Protein AF-A0A1M2V812-F1 (afdb_monomer_lite)

InterPro domains:
  IPR036457 PPM-type phosphatase-like domain superfamily [G3DSA:3.60.40.10] (8-225)
  IPR036457 PPM-type phosphatase-like domain superfamily [SSF81606] (32-211)

Foldseek 3Di:
DPVPVVVVVVVQQVVQWDWDQDPVPNDTDTDDDRDDPDPDQLKDWDWDWDCQLNFTKTKIKIKRWDQDDPPPPPPVLLVLLCVLPVPPDDDDSLQNVVCNVPLVVQLNVVVSVVCVVVPRDDAPVCCVVCVVVNVVSSVVSVVVSSVVLVVLCCVLPVDSVPDDSVNSVVSCVVVVSSSVNVNIHIKMWMKMARPVRGAIAIDIGDDDDDDDDDDDDPDDDDHDDHDYDD

Secondary structure (DSSP, 8-state):
--HHHHHHHHHHHHHT-EEEEETTTTEEEEE----SS-SS---EEEEEEEEETTEEEEEEEEE-EESS--SS---HHHHHHHHHH-------SHHHHHHHHHHHHHHHHHHHHHHHHTTS---TTTHHHHHHHHHHHHHHHHHHHHHHHHHHHHHH-S-GGG--HHHHHHHHHHTHHHHHHHHSEE-EEEEEEETTTTEEEEEEESS----------SS----PPP----

Sequence (230 aa):
MPRSRYFDARRRISEGYIEGKSAILDVDTVTFQPKGRVDANEDRIVTDIWDLHGQRWLALAVFDGMVFAVVGLRTAAILHMLTVLRLLGHLGTTTADYCSQTLPVAIRARLQGYIQSIGGRLDRSNIATHESHVTVLLKDEIEMLEKRIGTAVREVCPRPERLTEEQARRLIEEHHDILLRAFSGTTLVFALINVDQHFMWAAGVGDSSIGECVWRHLGGGHVAPAKYFA

Radius of gyration: 21.22 Å; chains: 1; bounding box: 58×36×54 Å

pLDDT: mean 79.94, std 18.64, range [36.09, 98.5]

Organism: Trametes pubescens (NCBI:txid154538)

Structure (mmCIF, N/CA/C/O backbone):
data_AF-A0A1M2V812-F1
#
_entry.id   AF-A0A1M2V812-F1
#
loop_
_atom_site.group_PDB
_atom_site.id
_atom_site.type_symbol
_atom_site.label_atom_id
_atom_site.label_alt_id
_atom_site.label_comp_id
_atom_site.label_asym_id
_atom_site.label_entity_id
_atom_site.label_seq_id
_atom_site.pdbx_PDB_ins_code
_atom_site.Cartn_x
_atom_site.Cartn_y
_atom_site.Cartn_z
_atom_site.occupancy
_atom_site.B_iso_or_equiv
_atom_site.auth_seq_id
_atom_site.auth_comp_id
_atom_site.auth_asym_id
_atom_site.auth_atom_id
_atom_site.pdbx_PDB_model_num
ATOM 1 N N . MET A 1 1 ? -38.194 -21.682 -20.432 1.00 52.16 1 MET A N 1
ATOM 2 C CA . MET A 1 1 ? -37.581 -21.906 -19.100 1.00 52.16 1 MET A CA 1
ATOM 3 C C . MET A 1 1 ? -36.125 -21.430 -19.112 1.00 52.16 1 MET A C 1
ATOM 5 O O . MET A 1 1 ? -35.371 -21.940 -19.928 1.00 52.16 1 MET A O 1
ATOM 9 N N . PRO A 1 2 ? -35.711 -20.477 -18.255 1.00 55.16 2 PRO A N 1
ATOM 10 C CA . PRO A 1 2 ? -34.399 -19.817 -18.323 1.00 55.16 2 PRO A CA 1
ATOM 11 C C . PRO A 1 2 ? -33.341 -20.410 -17.363 1.00 55.16 2 PRO A C 1
ATOM 13 O O . PRO A 1 2 ? -32.490 -19.686 -16.857 1.00 55.16 2 PRO A O 1
ATOM 16 N N . ARG A 1 3 ? -33.372 -21.723 -17.085 1.00 56.94 3 ARG A N 1
ATOM 17 C CA . ARG A 1 3 ? -32.435 -22.355 -16.129 1.00 56.94 3 ARG A CA 1
ATOM 18 C C . ARG A 1 3 ? -30.979 -22.388 -16.623 1.00 56.94 3 ARG A C 1
ATOM 20 O O . ARG A 1 3 ? -30.082 -22.339 -15.793 1.00 56.94 3 ARG A O 1
ATOM 27 N N . SER A 1 4 ? -30.723 -22.407 -17.935 1.00 72.81 4 SER A N 1
ATOM 28 C CA . SER A 1 4 ? -29.354 -22.588 -18.459 1.00 72.81 4 SER A CA 1
ATOM 29 C C . SER A 1 4 ? -28.431 -21.390 -18.182 1.00 72.81 4 SER A C 1
ATOM 31 O O . SER A 1 4 ? -27.296 -21.586 -17.762 1.00 72.81 4 SER A O 1
ATOM 33 N N . ARG A 1 5 ? -28.932 -20.150 -18.294 1.00 67.12 5 ARG A N 1
ATOM 34 C CA . ARG A 1 5 ? -28.114 -18.941 -18.067 1.00 67.12 5 ARG A CA 1
ATOM 35 C C . ARG A 1 5 ? -27.617 -18.816 -16.627 1.00 67.12 5 ARG A C 1
ATOM 37 O O . ARG A 1 5 ? -26.521 -18.318 -16.404 1.00 67.12 5 ARG A O 1
ATOM 44 N N . TYR A 1 6 ? -28.413 -19.275 -15.661 1.00 67.94 6 TYR A N 1
ATOM 45 C CA . TYR A 1 6 ? -28.049 -19.233 -14.246 1.00 67.94 6 TYR A CA 1
ATOM 46 C C . TYR A 1 6 ? -26.910 -20.206 -13.917 1.00 67.94 6 TYR A C 1
ATOM 48 O O . TYR A 1 6 ? -25.959 -19.824 -13.241 1.00 67.94 6 TYR A O 1
ATOM 56 N N . PHE A 1 7 ? -26.974 -21.442 -14.425 1.00 69.88 7 PHE A N 1
ATOM 57 C CA . PHE A 1 7 ? -25.913 -22.431 -14.215 1.00 69.88 7 PHE A CA 1
ATOM 58 C C . PHE A 1 7 ? -24.610 -22.037 -14.912 1.00 69.88 7 PHE A C 1
ATOM 60 O O . PHE A 1 7 ? -23.546 -22.174 -14.315 1.00 69.88 7 PHE A O 1
ATOM 67 N N . ASP A 1 8 ? -24.689 -21.472 -16.119 1.00 73.50 8 ASP A N 1
ATOM 68 C CA . ASP A 1 8 ? -23.506 -20.949 -16.805 1.00 73.50 8 ASP A CA 1
ATOM 69 C C . ASP A 1 8 ? -22.894 -19.749 -16.076 1.00 73.50 8 ASP A C 1
ATOM 71 O O . ASP A 1 8 ? -21.675 -19.681 -15.941 1.00 73.50 8 ASP A O 1
ATOM 75 N N . ALA A 1 9 ? -23.711 -18.833 -15.543 1.00 63.06 9 ALA A N 1
ATOM 76 C CA . ALA A 1 9 ? -23.212 -17.725 -14.728 1.00 63.06 9 ALA A CA 1
ATOM 77 C C . ALA A 1 9 ? -22.513 -18.231 -13.458 1.00 63.06 9 ALA A C 1
ATOM 79 O O . ALA A 1 9 ? -21.396 -17.813 -13.165 1.00 63.06 9 ALA A O 1
ATOM 80 N N . ARG A 1 10 ? -23.124 -19.182 -12.740 1.00 63.94 10 ARG A N 1
ATOM 81 C CA . ARG A 1 10 ? -22.541 -19.773 -11.526 1.00 63.94 10 ARG A CA 1
ATOM 82 C C . ARG A 1 10 ? -21.226 -20.496 -11.801 1.00 63.94 10 ARG A C 1
ATOM 84 O O . ARG A 1 10 ? -20.278 -20.311 -11.048 1.00 63.94 10 ARG A O 1
ATOM 91 N N . ARG A 1 11 ? -21.161 -21.264 -12.892 1.00 68.19 11 ARG A N 1
ATOM 92 C CA . ARG A 1 11 ? -19.944 -21.956 -13.325 1.00 68.19 11 ARG A CA 1
ATOM 93 C C . ARG A 1 11 ? -18.825 -20.968 -13.667 1.00 68.19 11 ARG A C 1
ATOM 95 O O . ARG A 1 11 ? -17.707 -21.128 -13.192 1.00 68.19 11 ARG A O 1
ATOM 102 N N . ARG A 1 12 ? -19.134 -19.901 -14.411 1.00 63.28 12 ARG A N 1
ATOM 103 C CA . ARG A 1 12 ? -18.156 -18.852 -14.754 1.00 63.28 12 ARG A CA 1
ATOM 104 C C . ARG A 1 12 ? -17.650 -18.098 -13.524 1.00 63.28 12 ARG A C 1
ATOM 106 O O . ARG A 1 12 ? -16.470 -17.771 -13.472 1.00 63.28 12 ARG A O 1
ATOM 113 N N . ILE A 1 13 ? -18.520 -17.865 -12.538 1.00 57.25 13 ILE A N 1
ATOM 114 C CA . ILE A 1 13 ? -18.141 -17.282 -11.2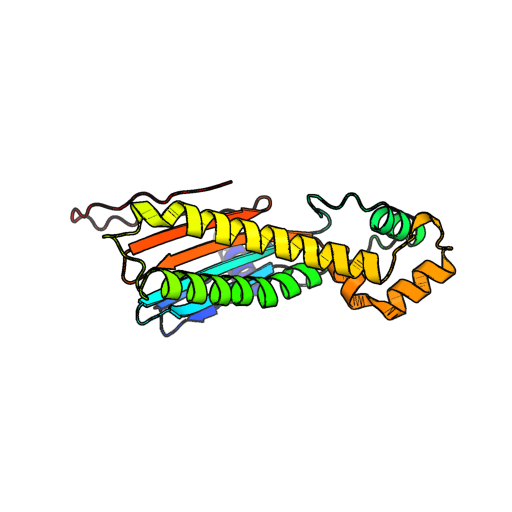45 1.00 57.25 13 ILE A CA 1
ATOM 115 C C . ILE A 1 13 ? -17.216 -18.239 -10.479 1.00 57.25 13 ILE A C 1
ATOM 117 O O . ILE A 1 13 ? -16.167 -17.809 -10.017 1.00 57.25 13 ILE A O 1
ATOM 121 N N . SER A 1 14 ? -17.545 -19.535 -10.401 1.00 57.97 14 SER A N 1
ATOM 122 C CA . SER A 1 14 ? -16.707 -20.523 -9.702 1.00 57.97 14 SER A CA 1
ATOM 123 C C . SER A 1 14 ? -15.356 -20.774 -10.374 1.00 57.97 14 SER A C 1
ATOM 125 O O . SER A 1 14 ? -14.395 -21.125 -9.707 1.00 57.97 14 SER A O 1
ATOM 127 N N . GLU A 1 15 ? -15.255 -20.592 -11.691 1.00 55.25 15 GLU A N 1
ATOM 128 C CA . GLU A 1 15 ? -13.999 -20.772 -12.428 1.00 55.25 15 GLU A CA 1
ATOM 129 C C . GLU A 1 15 ? -13.028 -19.587 -12.263 1.00 55.25 15 GLU A C 1
ATOM 131 O O . GLU A 1 15 ? -11.844 -19.741 -12.555 1.00 55.25 15 GLU A O 1
ATOM 136 N N . GLY A 1 16 ? -13.506 -18.398 -11.871 1.00 50.47 16 GLY A N 1
ATOM 137 C CA . GLY A 1 16 ? -12.690 -17.200 -11.585 1.00 50.47 16 GLY A CA 1
ATOM 138 C C . GLY A 1 16 ? -12.494 -16.930 -10.093 1.00 50.47 16 GLY A C 1
ATOM 139 O O . GLY A 1 16 ? -12.065 -15.849 -9.712 1.00 50.47 16 GLY A O 1
ATOM 140 N N . TYR A 1 17 ? -12.866 -17.900 -9.268 1.00 56.03 17 TYR A N 1
ATOM 141 C CA . TYR A 1 17 ? -12.943 -17.795 -7.826 1.00 56.03 17 TYR A CA 1
ATOM 142 C C . TYR A 1 17 ? -11.578 -18.011 -7.171 1.00 56.03 17 TYR A C 1
ATOM 144 O O . TYR A 1 17 ? -10.940 -19.042 -7.389 1.00 56.03 17 TYR A O 1
ATOM 152 N N . ILE A 1 18 ? -11.159 -17.063 -6.333 1.00 58.28 18 ILE A N 1
ATOM 153 C CA . ILE A 1 18 ? -10.052 -17.239 -5.390 1.00 58.28 18 ILE A CA 1
ATOM 154 C C . ILE A 1 18 ? -10.633 -17.008 -3.992 1.00 58.28 18 ILE A C 1
ATOM 156 O O . ILE A 1 18 ? -10.985 -15.884 -3.643 1.00 58.28 18 ILE A O 1
ATOM 160 N N . GLU A 1 19 ? -10.793 -18.082 -3.216 1.00 54.97 19 GLU A N 1
ATOM 161 C CA . GLU A 1 19 ? -11.270 -18.012 -1.828 1.00 54.97 19 GLU A CA 1
ATOM 162 C C . GLU A 1 19 ? -10.100 -17.780 -0.882 1.00 54.97 19 GLU A C 1
ATOM 164 O O . GLU A 1 19 ? -9.150 -18.567 -0.858 1.00 54.97 19 GLU A O 1
ATOM 169 N N . GLY A 1 20 ? -10.199 -16.737 -0.062 1.00 54.38 20 GLY A N 1
ATOM 170 C CA . GLY A 1 20 ? -9.385 -16.582 1.133 1.00 54.38 20 GLY A CA 1
ATOM 171 C C . GLY A 1 20 ? -10.276 -16.708 2.360 1.00 54.38 20 GLY A C 1
ATOM 172 O O . GLY A 1 20 ? -11.086 -15.821 2.621 1.00 54.38 20 GLY A O 1
ATOM 173 N N . LYS A 1 21 ? -10.125 -17.796 3.121 1.00 49.12 21 LYS A N 1
ATOM 174 C CA . LYS A 1 21 ? -10.801 -17.974 4.412 1.00 49.12 21 LYS A CA 1
ATOM 175 C C . LYS A 1 21 ? -9.831 -17.751 5.558 1.00 49.12 21 LYS A C 1
ATOM 177 O O . LYS A 1 21 ? -8.896 -18.531 5.740 1.00 49.12 21 LYS A O 1
ATOM 182 N N . SER A 1 22 ? -10.079 -16.720 6.362 1.00 51.31 22 SER A N 1
ATOM 183 C CA . SER A 1 22 ? -9.382 -16.552 7.636 1.00 51.31 22 SER A CA 1
ATOM 184 C C . SER A 1 22 ? -10.148 -17.281 8.736 1.00 51.31 22 SER A C 1
ATOM 186 O O . SER A 1 22 ? -11.115 -16.760 9.288 1.00 51.31 22 SER A O 1
ATOM 188 N N . ALA A 1 23 ? -9.685 -18.483 9.095 1.00 55.03 23 ALA A N 1
ATOM 189 C CA . ALA A 1 23 ? -10.285 -19.292 10.163 1.00 55.03 23 ALA A CA 1
ATOM 190 C C . ALA A 1 23 ? -10.292 -18.593 11.539 1.00 55.03 23 ALA A C 1
ATOM 192 O O . ALA A 1 23 ? -11.026 -18.996 12.434 1.00 55.03 23 ALA A O 1
ATOM 193 N N . ILE A 1 24 ? -9.464 -17.559 11.718 1.00 54.25 24 ILE A N 1
ATOM 194 C CA . ILE A 1 24 ? -9.315 -16.832 12.984 1.00 54.25 24 ILE A CA 1
ATOM 195 C C . ILE A 1 24 ? -10.352 -15.706 13.113 1.00 54.25 24 ILE A C 1
ATOM 197 O O . ILE A 1 24 ? -10.746 -15.367 14.227 1.00 54.25 24 ILE A O 1
ATOM 201 N N . LEU A 1 25 ? -10.782 -15.116 11.996 1.00 54.59 25 LEU A N 1
ATOM 202 C CA . LEU A 1 25 ? -11.651 -13.934 11.997 1.00 54.59 25 LEU A CA 1
ATOM 203 C C . LEU A 1 25 ? -13.104 -14.231 11.646 1.00 54.59 25 LEU A C 1
ATOM 205 O O . LEU A 1 25 ? -13.930 -13.338 11.805 1.00 54.59 25 LEU A O 1
ATOM 209 N N . ASP A 1 26 ? -13.389 -15.428 11.125 1.00 64.81 26 ASP A N 1
ATOM 210 C CA . ASP A 1 26 ? -14.663 -15.723 10.454 1.00 64.81 26 ASP A CA 1
ATOM 211 C C . ASP A 1 26 ? -14.974 -14.688 9.349 1.00 64.81 26 ASP A C 1
ATOM 213 O O . ASP A 1 26 ? -16.116 -14.320 9.093 1.00 64.81 26 ASP A O 1
ATOM 217 N N . VAL A 1 27 ? -13.913 -14.158 8.723 1.00 62.47 27 VAL A N 1
ATOM 218 C CA . VAL A 1 27 ? -13.996 -13.230 7.592 1.00 62.47 27 VAL A CA 1
ATOM 219 C C . VAL A 1 27 ? -13.735 -14.027 6.325 1.00 62.47 27 VAL A C 1
ATOM 221 O O . VAL A 1 27 ? -12.627 -14.530 6.105 1.00 62.47 27 VAL A O 1
ATOM 224 N N . ASP A 1 28 ? -14.775 -14.121 5.506 1.00 62.62 28 ASP A N 1
ATOM 225 C CA . ASP A 1 28 ? -14.707 -14.626 4.144 1.00 62.62 28 ASP A CA 1
ATOM 226 C C . ASP A 1 28 ? -14.338 -13.473 3.209 1.00 62.62 28 ASP A C 1
ATOM 228 O O . ASP A 1 28 ? -15.102 -12.514 3.058 1.00 62.62 28 ASP A O 1
ATOM 232 N N . THR A 1 29 ? -13.181 -13.567 2.556 1.00 64.31 29 THR A N 1
ATOM 233 C CA . THR A 1 29 ? -12.805 -12.615 1.511 1.00 64.31 29 THR A CA 1
ATOM 234 C C . THR A 1 29 ? -13.011 -13.258 0.149 1.00 64.31 29 THR A C 1
ATOM 236 O O . THR A 1 29 ? -12.502 -14.347 -0.129 1.00 64.31 29 THR A O 1
ATOM 239 N N . VAL A 1 30 ? -13.758 -12.571 -0.715 1.00 61.75 30 VAL A N 1
ATOM 240 C CA . VAL A 1 30 ? -14.036 -13.017 -2.083 1.00 61.75 30 VAL A CA 1
ATOM 241 C C . VAL A 1 30 ? -13.732 -11.877 -3.043 1.00 61.75 30 VAL A C 1
ATOM 243 O O . VAL A 1 30 ? -14.213 -10.762 -2.845 1.00 61.75 30 VAL A O 1
ATOM 246 N N . THR A 1 31 ? -12.983 -12.161 -4.106 1.00 65.75 31 THR A N 1
ATOM 247 C CA . THR A 1 31 ? -12.865 -11.259 -5.256 1.00 65.75 31 THR A CA 1
ATOM 248 C C . THR A 1 31 ? -13.433 -11.882 -6.510 1.00 65.75 31 THR A C 1
ATOM 250 O O . THR A 1 31 ? -13.443 -13.100 -6.699 1.00 65.75 31 THR A O 1
ATOM 253 N N . PHE A 1 32 ? -13.932 -11.006 -7.375 1.00 63.53 32 PHE A N 1
ATOM 254 C CA . PHE A 1 32 ? -14.462 -11.368 -8.674 1.00 63.53 32 PHE A CA 1
ATOM 255 C C . PHE A 1 32 ? -13.785 -10.488 -9.711 1.00 63.53 32 PHE A C 1
ATOM 257 O O . PHE A 1 32 ? -14.155 -9.326 -9.858 1.00 63.53 32 PHE A O 1
ATOM 264 N N . GLN A 1 33 ? -12.847 -11.047 -10.468 1.00 64.38 33 GLN A N 1
ATOM 265 C CA . GLN A 1 33 ? -12.377 -10.388 -11.677 1.00 64.38 33 GLN A CA 1
ATOM 266 C C . GLN A 1 33 ? -13.189 -10.937 -12.857 1.00 64.38 33 GLN A C 1
ATOM 268 O O . GLN A 1 33 ? -13.209 -12.156 -13.080 1.00 64.38 33 GLN A O 1
ATOM 273 N N . PRO A 1 34 ? -13.919 -10.097 -13.612 1.00 58.06 34 PRO A N 1
ATOM 274 C CA . PRO A 1 34 ? -14.630 -10.564 -14.790 1.00 58.06 34 PRO A CA 1
ATOM 275 C C . PRO A 1 34 ? -13.622 -11.189 -15.760 1.00 58.06 34 PRO A C 1
ATOM 277 O O . PRO A 1 34 ? -12.734 -10.500 -16.255 1.00 58.06 34 PRO A O 1
ATOM 280 N N . LYS A 1 35 ? -13.752 -12.490 -16.057 1.00 53.28 35 LYS A N 1
ATOM 281 C CA . LYS A 1 35 ? -12.903 -13.143 -17.066 1.00 53.28 35 LYS A CA 1
ATOM 282 C C . LYS A 1 35 ? -13.145 -12.507 -18.441 1.00 53.28 35 LYS A C 1
ATOM 284 O O . LYS A 1 35 ? -14.145 -12.808 -19.102 1.00 53.28 35 LYS A O 1
ATOM 289 N N . GLY A 1 36 ? -12.249 -11.600 -18.826 1.00 61.22 36 GLY A N 1
ATOM 290 C CA . GLY A 1 36 ? -12.126 -10.986 -20.149 1.00 61.22 36 GLY A CA 1
ATOM 291 C C . GLY A 1 36 ? -10.962 -11.585 -20.947 1.00 61.22 36 GLY A C 1
ATOM 292 O O . GLY A 1 36 ? -10.642 -12.755 -20.790 1.00 61.22 36 GLY A O 1
ATOM 293 N N . ARG A 1 37 ? -10.321 -10.774 -21.801 1.00 56.94 37 ARG A N 1
ATOM 294 C CA . ARG A 1 37 ? -9.118 -11.129 -22.592 1.00 56.94 37 ARG A CA 1
ATOM 295 C C . ARG A 1 37 ? -7.821 -11.246 -21.765 1.00 56.94 37 ARG A C 1
ATOM 297 O O . ARG A 1 37 ? -6.752 -11.314 -22.357 1.00 56.94 37 ARG A O 1
ATOM 304 N N . VAL A 1 38 ? -7.900 -11.175 -20.440 1.00 61.25 38 VAL A N 1
ATOM 305 C CA . VAL A 1 38 ? -6.721 -11.173 -19.568 1.00 61.25 38 VAL A CA 1
ATOM 306 C C . VAL A 1 38 ? -6.509 -12.593 -19.057 1.00 61.25 38 VAL A C 1
ATOM 308 O O . VAL A 1 38 ? -7.420 -13.183 -18.474 1.00 61.25 38 VAL A O 1
ATOM 311 N N . ASP A 1 39 ? -5.324 -13.141 -19.317 1.00 66.88 39 ASP A N 1
ATOM 312 C CA . ASP A 1 39 ? -4.993 -14.541 -19.032 1.00 66.88 39 ASP A CA 1
ATOM 313 C C . ASP A 1 39 ? -4.639 -14.793 -17.548 1.00 66.88 39 ASP A C 1
ATOM 315 O O . ASP A 1 39 ? -4.562 -15.947 -17.124 1.00 66.88 39 ASP A O 1
ATOM 319 N N . ALA A 1 40 ? -4.466 -13.740 -16.737 1.00 77.81 40 ALA A N 1
ATOM 320 C CA . ALA A 1 40 ? -4.104 -13.821 -15.319 1.00 77.81 40 ALA A CA 1
ATOM 321 C C . ALA A 1 40 ? -4.829 -12.771 -14.456 1.00 77.81 40 ALA A C 1
ATOM 323 O O . ALA A 1 40 ? -5.262 -11.737 -14.959 1.00 77.81 40 ALA A O 1
ATOM 324 N N . ASN A 1 41 ? -4.950 -13.046 -13.151 1.00 81.62 41 ASN A N 1
ATOM 325 C CA . ASN A 1 41 ? -5.526 -12.106 -12.192 1.00 81.62 41 ASN A CA 1
ATOM 326 C C . ASN A 1 41 ? -4.497 -11.036 -11.787 1.00 81.62 41 ASN A C 1
ATOM 328 O O . ASN A 1 41 ? -3.410 -11.370 -11.300 1.00 81.62 41 ASN A O 1
ATOM 332 N N . GLU A 1 42 ? -4.844 -9.765 -11.990 1.00 87.25 42 GLU A N 1
ATOM 333 C CA . GLU A 1 42 ?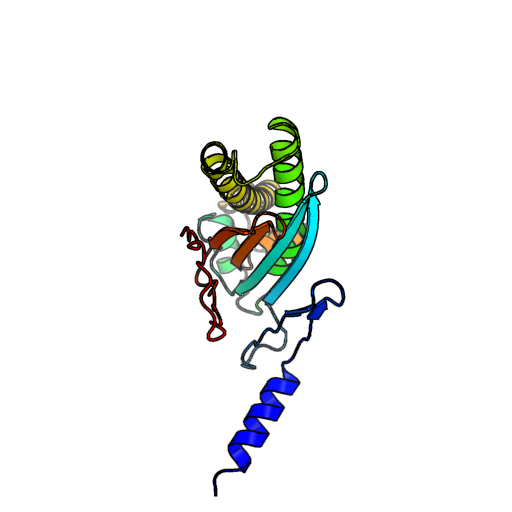 -3.966 -8.619 -11.715 1.00 87.25 42 GLU A CA 1
ATOM 334 C C . GLU A 1 42 ? -4.192 -7.995 -10.335 1.00 87.25 42 GLU A C 1
ATOM 336 O O . GLU A 1 42 ? -3.329 -7.270 -9.837 1.00 87.25 42 GLU A O 1
ATOM 341 N N . ASP A 1 43 ? -5.283 -8.367 -9.673 1.00 88.38 43 ASP A N 1
ATOM 342 C CA . ASP A 1 43 ? -5.657 -7.864 -8.364 1.00 88.38 43 ASP A CA 1
ATOM 343 C C . ASP A 1 43 ? -4.814 -8.524 -7.275 1.00 88.38 43 ASP A C 1
ATOM 345 O O . ASP A 1 43 ? -4.454 -9.708 -7.341 1.00 88.38 43 ASP A O 1
ATOM 349 N N . ARG A 1 44 ? -4.540 -7.775 -6.210 1.00 91.44 44 ARG A N 1
ATOM 350 C CA . ARG A 1 44 ? -3.985 -8.289 -4.958 1.00 91.44 44 ARG A CA 1
ATOM 351 C C . ARG A 1 44 ? -4.872 -7.909 -3.800 1.00 91.44 44 ARG A C 1
ATOM 353 O O . ARG A 1 44 ? -5.367 -6.792 -3.717 1.00 91.44 44 ARG A O 1
ATOM 360 N N . ILE A 1 45 ? -5.033 -8.846 -2.880 1.00 91.06 45 ILE A N 1
ATOM 361 C CA . ILE A 1 45 ? -5.800 -8.652 -1.658 1.00 91.06 45 ILE A CA 1
ATOM 362 C C . ILE A 1 45 ? -4.860 -8.873 -0.491 1.00 91.06 45 ILE A C 1
ATOM 364 O O . ILE A 1 45 ? -4.113 -9.851 -0.470 1.00 91.06 45 ILE A O 1
ATOM 368 N N . VAL A 1 46 ? -4.936 -7.994 0.497 1.00 93.31 46 VAL A N 1
ATOM 369 C CA . VAL A 1 46 ? -4.291 -8.188 1.792 1.00 93.31 46 VAL A CA 1
ATOM 370 C C . VAL A 1 46 ? -5.375 -8.281 2.851 1.00 93.31 46 VAL A C 1
ATOM 372 O O . VAL A 1 46 ? -6.324 -7.498 2.866 1.00 93.31 46 VAL A O 1
ATOM 375 N N . THR A 1 47 ? -5.253 -9.271 3.726 1.00 93.31 47 THR A N 1
ATOM 376 C CA . THR A 1 47 ? -6.110 -9.448 4.898 1.00 93.31 47 THR A CA 1
ATOM 377 C C . THR A 1 47 ? -5.222 -9.896 6.044 1.00 93.31 47 THR A C 1
ATOM 379 O O . THR A 1 47 ? -4.856 -11.064 6.120 1.00 93.31 47 THR A O 1
ATOM 382 N N . ASP A 1 48 ? -4.880 -8.957 6.921 1.00 94.44 48 ASP A N 1
ATOM 383 C CA . ASP A 1 48 ? -3.955 -9.188 8.025 1.00 94.44 48 ASP A CA 1
ATOM 384 C C . ASP A 1 48 ? -4.569 -8.808 9.369 1.00 94.44 48 ASP A C 1
ATOM 386 O O . ASP A 1 48 ? -5.310 -7.832 9.495 1.00 94.44 48 ASP A O 1
ATOM 390 N N . ILE A 1 49 ? -4.178 -9.554 10.402 1.00 94.69 49 ILE A N 1
ATOM 391 C CA . ILE A 1 49 ? -4.458 -9.223 11.798 1.00 94.69 49 ILE A CA 1
ATOM 392 C C . ILE A 1 49 ? -3.189 -8.669 12.415 1.00 94.69 49 ILE A C 1
ATOM 394 O O . ILE A 1 49 ? -2.137 -9.314 12.384 1.00 94.69 49 ILE A O 1
ATOM 398 N N . TRP A 1 50 ? -3.291 -7.497 13.025 1.00 97.06 50 TRP A N 1
ATOM 399 C CA . TRP A 1 50 ? -2.198 -6.912 13.782 1.00 97.06 50 TRP A CA 1
ATOM 400 C C . TRP A 1 50 ? -2.569 -6.864 15.259 1.00 97.06 50 TRP A C 1
ATOM 402 O O . TRP A 1 50 ? -3.625 -6.361 15.632 1.00 97.06 50 TRP A O 1
ATOM 412 N N . ASP A 1 51 ? -1.675 -7.370 16.102 1.00 97.19 51 ASP A N 1
ATOM 413 C CA . ASP A 1 51 ? -1.678 -7.059 17.527 1.00 97.19 51 ASP A CA 1
ATOM 414 C C . ASP A 1 51 ? -0.785 -5.834 17.732 1.00 97.19 51 ASP A C 1
ATOM 416 O O . ASP A 1 51 ? 0.436 -5.900 17.542 1.00 97.19 51 ASP A O 1
ATOM 420 N N . LEU A 1 52 ? -1.410 -4.697 18.036 1.00 97.25 52 LEU A N 1
ATOM 421 C CA . LEU A 1 52 ? -0.726 -3.438 18.299 1.00 97.25 52 LEU A CA 1
ATOM 422 C C . LEU A 1 52 ? -0.969 -3.050 19.753 1.00 97.25 52 LEU A C 1
ATOM 424 O O . LEU A 1 52 ? -2.010 -2.486 20.090 1.00 97.25 52 LEU A O 1
ATOM 428 N N . HIS A 1 53 ? 0.018 -3.346 20.602 1.00 96.38 53 HIS A N 1
ATOM 429 C CA . HIS A 1 53 ? -0.016 -3.067 22.044 1.00 96.38 53 HIS A CA 1
ATOM 430 C C . HIS A 1 53 ? -1.234 -3.688 22.752 1.00 96.38 53 HIS A C 1
ATOM 432 O O . HIS A 1 53 ? -1.887 -3.046 23.574 1.00 96.38 53 HIS A O 1
ATOM 438 N N . GLY A 1 54 ? -1.553 -4.945 22.428 1.00 96.38 54 GLY A N 1
ATOM 439 C CA . GLY A 1 54 ? -2.651 -5.692 23.043 1.00 96.38 54 GLY A CA 1
ATOM 440 C C . GLY A 1 54 ? -4.031 -5.340 22.492 1.00 96.38 54 GLY A C 1
ATOM 441 O O . GLY A 1 54 ? -5.036 -5.774 23.052 1.00 96.38 54 GLY A O 1
ATOM 442 N N . GLN A 1 55 ? -4.093 -4.547 21.421 1.00 96.69 55 GLN A N 1
ATOM 443 C CA . GLN A 1 55 ? -5.318 -4.290 20.675 1.00 96.69 55 GLN A CA 1
ATOM 444 C C . GLN A 1 55 ? -5.284 -5.035 19.351 1.00 96.69 55 GLN A C 1
ATOM 446 O O . GLN A 1 55 ? -4.265 -5.029 18.656 1.00 96.69 55 GLN A O 1
ATOM 451 N N . ARG A 1 56 ? -6.415 -5.624 18.976 1.00 96.56 56 ARG A N 1
ATOM 452 C CA . ARG A 1 56 ? -6.584 -6.320 17.703 1.00 96.56 56 ARG A CA 1
ATOM 453 C C . ARG A 1 56 ? -7.034 -5.356 16.618 1.00 96.56 56 ARG A C 1
ATOM 455 O O . ARG A 1 56 ? -8.079 -4.707 16.712 1.00 96.56 56 ARG A O 1
ATOM 462 N N . TRP A 1 57 ? -6.257 -5.338 15.551 1.00 97.00 57 TRP A N 1
ATOM 463 C CA . TRP A 1 57 ? -6.508 -4.566 14.350 1.00 97.00 57 TRP A CA 1
ATOM 464 C C . TRP A 1 57 ? -6.655 -5.498 13.158 1.00 97.00 57 TRP A C 1
ATOM 466 O O . TRP A 1 57 ? -5.949 -6.498 13.052 1.00 97.00 57 TRP A O 1
ATOM 476 N N . LEU A 1 58 ? -7.560 -5.147 12.257 1.00 95.69 58 LEU A N 1
ATOM 477 C CA . LEU A 1 58 ? -7.750 -5.796 10.974 1.00 95.69 58 LEU A CA 1
ATOM 478 C C . LEU A 1 58 ? -7.350 -4.809 9.878 1.00 95.69 58 LEU A C 1
ATOM 480 O O . LEU A 1 58 ? -7.888 -3.702 9.807 1.00 95.69 58 LEU A O 1
ATOM 484 N N . ALA A 1 59 ? -6.401 -5.215 9.043 1.00 96.06 59 ALA A N 1
ATOM 485 C CA . ALA A 1 59 ? -5.983 -4.481 7.862 1.00 96.06 59 ALA A CA 1
ATOM 486 C C . ALA A 1 59 ? -6.475 -5.216 6.617 1.00 96.06 59 ALA A C 1
ATOM 488 O O . ALA A 1 59 ? -6.121 -6.374 6.387 1.00 96.06 59 ALA A O 1
ATOM 489 N N . LEU A 1 60 ? -7.293 -4.533 5.824 1.00 94.94 60 LEU A N 1
ATOM 490 C CA . LEU A 1 60 ? -7.818 -5.025 4.559 1.00 94.94 60 LEU A CA 1
ATOM 491 C C . LEU A 1 60 ? -7.319 -4.113 3.451 1.00 94.94 60 LEU A C 1
ATOM 493 O O . LEU A 1 60 ? -7.395 -2.893 3.577 1.00 94.94 60 LEU A O 1
ATOM 497 N N . ALA A 1 61 ? -6.835 -4.684 2.361 1.00 94.38 61 ALA A N 1
ATOM 498 C CA . ALA A 1 61 ? -6.445 -3.911 1.197 1.00 94.38 61 ALA A CA 1
ATOM 499 C C . ALA A 1 61 ? -6.839 -4.640 -0.077 1.00 94.38 61 ALA A C 1
ATOM 501 O O . ALA A 1 61 ? -6.716 -5.863 -0.145 1.00 94.38 61 ALA A O 1
ATOM 502 N N . VAL A 1 62 ? -7.247 -3.885 -1.088 1.00 92.38 62 VAL A N 1
ATOM 503 C CA . VAL A 1 62 ? -7.344 -4.363 -2.464 1.00 92.38 62 VAL A CA 1
ATOM 504 C C . VAL A 1 62 ? -6.501 -3.444 -3.334 1.00 92.38 62 VAL A C 1
ATOM 506 O O . VAL A 1 62 ? -6.582 -2.219 -3.231 1.00 92.38 62 VAL A O 1
ATOM 509 N N . PHE A 1 63 ? -5.676 -4.059 -4.164 1.00 92.56 63 PHE A N 1
ATOM 510 C CA . PHE A 1 63 ? -4.851 -3.418 -5.168 1.00 92.56 63 PHE A CA 1
ATOM 511 C C . PHE A 1 63 ? -5.318 -3.960 -6.511 1.00 92.56 63 PHE A C 1
ATOM 513 O O . PHE A 1 63 ? -5.017 -5.107 -6.823 1.00 92.56 63 PHE A O 1
ATOM 520 N N . ASP A 1 64 ? -6.095 -3.191 -7.264 1.00 88.94 64 ASP A N 1
ATOM 521 C CA . ASP A 1 64 ? -6.508 -3.593 -8.612 1.00 88.94 64 ASP A CA 1
ATOM 522 C C . ASP A 1 64 ? -5.426 -3.128 -9.590 1.00 88.94 64 ASP A C 1
ATOM 524 O O . ASP A 1 64 ? -5.173 -1.926 -9.757 1.00 88.94 64 ASP A O 1
ATOM 528 N N . GLY A 1 65 ? -4.699 -4.113 -10.121 1.00 83.38 65 GLY A N 1
ATOM 529 C CA . GLY A 1 65 ? -3.626 -3.901 -11.075 1.00 83.38 65 GLY A CA 1
ATOM 530 C C . GLY A 1 65 ? -4.204 -3.330 -12.360 1.00 83.38 65 GLY A C 1
ATOM 531 O O . GLY A 1 65 ? -5.068 -3.931 -12.985 1.00 83.38 65 GLY A O 1
ATOM 532 N N . MET A 1 66 ? -3.715 -2.158 -12.768 1.00 75.81 66 MET A N 1
ATOM 533 C CA . MET A 1 66 ? -4.223 -1.479 -13.952 1.00 75.81 66 MET A CA 1
ATOM 534 C C . MET A 1 66 ? -3.141 -1.195 -14.976 1.00 75.81 66 MET A C 1
ATOM 536 O O . MET A 1 66 ? -1.986 -0.854 -14.691 1.00 75.81 66 MET A O 1
ATOM 540 N N . VAL A 1 67 ? -3.600 -1.204 -16.219 1.00 62.44 67 VAL A N 1
ATOM 541 C CA . VAL A 1 67 ? -2.876 -0.689 -17.367 1.00 62.44 67 VAL A CA 1
ATOM 542 C C . VAL A 1 67 ? -2.917 0.834 -17.319 1.00 62.44 67 VAL A C 1
ATOM 544 O O . VAL A 1 67 ? -3.925 1.447 -17.648 1.00 62.44 67 VAL A O 1
ATOM 547 N N . PHE A 1 68 ? -1.796 1.443 -16.944 1.00 55.50 68 PHE A N 1
ATOM 548 C CA . PHE A 1 68 ? -1.569 2.886 -17.019 1.00 55.50 68 PHE A CA 1
ATOM 549 C C . PHE A 1 68 ? -2.537 3.778 -16.224 1.00 55.50 68 PHE A C 1
ATOM 551 O O . PHE A 1 68 ? -3.457 4.386 -16.762 1.00 55.50 68 PHE A O 1
ATOM 558 N N . ALA A 1 69 ? -2.165 4.028 -14.970 1.00 41.84 69 ALA A N 1
ATOM 559 C CA . ALA A 1 69 ? -2.246 5.366 -14.394 1.00 41.84 69 ALA A CA 1
ATOM 560 C C . ALA A 1 69 ? -1.185 5.494 -13.297 1.00 41.84 69 ALA A C 1
ATOM 562 O O . ALA A 1 69 ? -1.458 5.244 -12.126 1.00 41.84 69 ALA A O 1
ATOM 563 N N . VAL A 1 70 ? 0.039 5.908 -13.647 1.00 46.25 70 VAL A N 1
ATOM 564 C CA . VAL A 1 70 ? 0.856 6.576 -12.629 1.00 46.25 70 VAL A CA 1
ATOM 565 C C . VAL A 1 70 ? 0.241 7.957 -12.446 1.00 46.25 70 VAL A C 1
ATOM 567 O O . VAL A 1 70 ? 0.525 8.898 -13.193 1.00 46.25 70 VAL A O 1
ATOM 570 N N . VAL A 1 71 ? -0.696 8.043 -11.505 1.00 44.25 71 VAL A N 1
ATOM 571 C CA . VAL A 1 71 ? -1.320 9.291 -11.074 1.00 44.25 71 VAL A CA 1
ATOM 572 C C . VAL A 1 71 ? -0.245 10.107 -10.358 1.00 44.25 71 VAL A C 1
ATOM 574 O O . VAL A 1 71 ? -0.098 9.999 -9.157 1.00 44.25 71 VAL A O 1
ATOM 577 N N . GLY A 1 72 ? 0.542 10.893 -11.098 1.00 47.47 72 GLY A N 1
ATOM 578 C CA . GLY A 1 72 ? 1.437 11.895 -10.500 1.00 47.47 72 GLY A CA 1
ATOM 579 C C . GLY A 1 72 ? 2.825 12.003 -11.127 1.00 47.47 72 GLY A C 1
ATOM 580 O O . GLY A 1 72 ? 3.292 13.115 -11.391 1.00 47.47 72 GLY A O 1
ATOM 581 N N . LEU A 1 73 ? 3.483 10.888 -11.460 1.00 48.25 73 LEU A N 1
ATOM 582 C CA . LEU A 1 73 ? 4.789 10.928 -12.129 1.00 48.25 73 LEU A CA 1
ATOM 583 C C . LEU A 1 73 ? 4.642 11.143 -13.638 1.00 48.25 73 LEU A C 1
ATOM 585 O O . LEU A 1 73 ? 4.722 10.228 -14.453 1.00 48.25 73 LEU A O 1
ATOM 589 N N . ARG A 1 74 ? 4.557 12.417 -14.026 1.00 49.00 74 ARG A N 1
ATOM 590 C CA . ARG A 1 74 ? 4.921 12.897 -15.370 1.00 49.00 74 ARG A CA 1
ATOM 591 C C . ARG A 1 74 ? 6.436 12.805 -15.601 1.00 49.00 74 ARG A C 1
ATOM 593 O O . ARG A 1 74 ? 7.064 13.781 -16.012 1.00 49.00 74 ARG A O 1
ATOM 600 N N . THR A 1 75 ? 7.079 11.684 -15.296 1.00 55.84 75 THR A N 1
ATOM 601 C CA . THR A 1 75 ? 8.483 11.520 -15.669 1.00 55.84 75 THR A CA 1
ATOM 602 C C . THR A 1 75 ? 8.529 11.273 -17.168 1.00 55.84 75 THR A C 1
ATOM 604 O O . THR A 1 75 ? 8.191 10.196 -17.652 1.00 55.84 75 THR A O 1
ATOM 607 N N . ALA A 1 76 ? 8.986 12.285 -17.913 1.00 62.06 76 ALA A N 1
ATOM 608 C CA . ALA A 1 76 ? 9.286 12.193 -19.343 1.00 62.06 76 ALA A CA 1
ATOM 609 C C . ALA A 1 76 ? 10.120 10.940 -19.688 1.00 62.06 76 ALA A C 1
ATOM 611 O O . ALA A 1 76 ? 10.022 10.435 -20.798 1.00 62.06 76 ALA A O 1
ATOM 612 N N . ALA A 1 77 ? 10.854 10.393 -18.707 1.00 62.75 77 ALA A N 1
ATOM 613 C CA . ALA A 1 77 ? 11.507 9.090 -18.755 1.00 62.75 77 ALA A CA 1
ATOM 614 C C . ALA A 1 77 ? 10.627 7.939 -19.220 1.00 62.75 77 ALA A C 1
ATOM 616 O O . ALA A 1 77 ? 10.961 7.258 -20.188 1.00 62.75 77 ALA A O 1
ATOM 617 N N . ILE A 1 78 ? 9.516 7.725 -18.522 1.00 65.31 78 ILE A N 1
ATOM 618 C CA . ILE A 1 78 ? 8.652 6.570 -18.743 1.00 65.31 78 ILE A CA 1
ATOM 619 C C . ILE A 1 78 ? 7.948 6.740 -20.089 1.00 65.31 78 ILE A C 1
ATOM 621 O O . ILE A 1 78 ? 7.895 5.803 -20.878 1.00 65.31 78 ILE A O 1
ATOM 625 N N . LEU A 1 79 ? 7.522 7.968 -20.410 1.00 67.06 79 LEU A N 1
ATOM 626 C CA . LEU A 1 79 ? 6.894 8.288 -21.692 1.00 67.06 79 LEU A CA 1
ATOM 627 C C . LEU A 1 79 ? 7.858 8.133 -22.883 1.00 67.06 79 LEU A C 1
ATOM 629 O O . LEU A 1 79 ? 7.464 7.634 -23.937 1.00 67.06 79 LEU A O 1
ATOM 633 N N . HIS A 1 80 ? 9.127 8.520 -22.725 1.00 67.62 80 HIS A N 1
ATOM 634 C CA . HIS A 1 80 ? 10.142 8.354 -23.764 1.00 67.62 80 HIS A CA 1
ATOM 635 C C . HIS A 1 80 ? 10.493 6.872 -23.964 1.00 67.62 80 HIS A C 1
ATOM 637 O O . HIS A 1 80 ? 10.487 6.401 -25.098 1.00 67.62 80 HIS A O 1
ATOM 643 N N . MET A 1 81 ? 10.691 6.102 -22.885 1.00 67.25 81 MET A N 1
ATOM 644 C CA . MET A 1 81 ? 10.939 4.652 -22.970 1.00 67.25 81 MET A CA 1
ATOM 645 C C . MET A 1 81 ? 9.758 3.888 -23.593 1.00 67.25 81 MET A C 1
ATOM 647 O O . MET A 1 81 ? 9.964 3.048 -24.467 1.00 67.25 81 MET A O 1
ATOM 651 N N . LEU A 1 82 ? 8.523 4.240 -23.222 1.00 66.25 82 LEU A N 1
ATOM 652 C CA . LEU A 1 82 ? 7.286 3.743 -23.841 1.00 66.25 82 LEU A CA 1
ATOM 653 C C . LEU A 1 82 ? 7.248 3.970 -25.354 1.00 66.25 82 LEU A C 1
ATOM 655 O O . LEU A 1 82 ? 6.944 3.058 -26.124 1.00 66.25 82 LEU A O 1
ATOM 659 N N . THR A 1 83 ? 7.541 5.205 -25.766 1.00 65.19 83 THR A N 1
ATOM 660 C CA . THR A 1 83 ? 7.476 5.626 -27.170 1.00 65.19 83 THR A CA 1
ATOM 661 C C . THR A 1 83 ? 8.528 4.901 -28.001 1.00 65.19 83 THR A C 1
ATOM 663 O O . THR A 1 83 ? 8.239 4.446 -29.107 1.00 65.19 83 THR A O 1
ATOM 666 N N . VAL A 1 84 ? 9.735 4.764 -27.451 1.00 63.88 84 VAL A N 1
ATOM 667 C CA . VAL A 1 84 ? 10.877 4.131 -28.113 1.00 63.88 84 VAL A CA 1
ATOM 668 C C . VAL A 1 84 ? 10.655 2.631 -28.309 1.00 63.88 84 VAL A C 1
ATOM 670 O O . VAL A 1 84 ? 11.004 2.097 -29.358 1.00 63.88 84 VAL A O 1
ATOM 673 N N . LEU A 1 85 ? 10.048 1.939 -27.342 1.00 58.50 85 LEU A N 1
ATOM 674 C CA . LEU A 1 85 ? 10.027 0.473 -27.361 1.00 58.50 85 LEU A CA 1
ATOM 675 C C . LEU A 1 85 ? 8.726 -0.141 -27.856 1.00 58.50 85 LEU A C 1
ATOM 677 O O . LEU A 1 85 ? 8.682 -1.353 -28.052 1.00 58.50 85 LEU A O 1
ATOM 681 N N . ARG A 1 86 ? 7.675 0.664 -28.075 1.00 57.97 86 ARG A N 1
ATOM 682 C CA . ARG A 1 86 ? 6.341 0.174 -28.474 1.00 57.97 86 ARG A CA 1
ATOM 683 C C . ARG A 1 86 ? 5.892 -1.033 -27.636 1.00 57.97 86 ARG A C 1
ATOM 685 O O . ARG A 1 86 ? 5.195 -1.911 -28.140 1.00 57.97 86 ARG A O 1
ATOM 692 N N . LEU A 1 87 ? 6.286 -1.073 -26.361 1.00 55.03 87 LEU A N 1
ATOM 693 C CA . LEU A 1 87 ? 5.917 -2.110 -25.398 1.00 55.03 87 LEU A CA 1
ATOM 694 C C . LEU A 1 87 ? 4.465 -1.881 -24.955 1.00 55.03 87 LEU A C 1
ATOM 696 O O . LEU A 1 87 ? 4.173 -1.593 -23.802 1.00 55.03 87 LEU A O 1
ATOM 700 N N . LEU A 1 88 ? 3.537 -1.949 -25.908 1.00 52.00 88 LEU A N 1
ATOM 701 C CA . LEU A 1 88 ? 2.095 -1.982 -25.683 1.00 52.00 88 LEU A CA 1
ATOM 702 C C . LEU A 1 88 ? 1.650 -3.444 -25.712 1.00 52.00 88 LEU A C 1
ATOM 704 O O . LEU A 1 88 ? 0.883 -3.866 -26.575 1.00 52.00 88 LEU A O 1
ATOM 708 N N . GLY A 1 89 ? 2.200 -4.241 -24.802 1.00 43.44 89 GLY A N 1
ATOM 709 C CA . GLY A 1 89 ? 1.944 -5.671 -24.761 1.00 43.44 89 GLY A CA 1
ATOM 710 C C . GLY A 1 89 ? 2.187 -6.242 -23.376 1.00 43.44 89 GLY A C 1
ATOM 711 O O . GLY A 1 89 ? 3.303 -6.646 -23.092 1.00 43.44 89 GLY A O 1
ATOM 712 N N . HIS A 1 90 ? 1.098 -6.307 -22.598 1.00 49.34 90 HIS A N 1
ATOM 713 C CA . HIS A 1 90 ? 0.917 -7.049 -21.336 1.00 49.34 90 HIS A CA 1
ATOM 714 C C . HIS A 1 90 ? 1.537 -6.318 -20.136 1.00 49.34 90 HIS A C 1
ATOM 716 O O . HIS A 1 90 ? 2.736 -6.370 -19.903 1.00 49.34 90 HIS A O 1
ATOM 722 N N . LEU A 1 91 ? 0.792 -5.397 -19.509 1.00 61.78 91 LEU A N 1
ATOM 723 C CA . LEU A 1 91 ? -0.272 -5.664 -18.515 1.00 61.78 91 LEU A CA 1
ATOM 724 C C . LEU A 1 91 ? 0.285 -6.570 -17.416 1.00 61.78 91 LEU A C 1
ATOM 726 O O . LEU A 1 91 ? 0.644 -7.716 -17.682 1.00 61.78 91 LEU A O 1
ATOM 730 N N . GLY A 1 92 ? 0.510 -5.993 -16.240 1.00 72.06 92 GLY A N 1
ATOM 731 C CA . GLY A 1 92 ? 1.438 -6.554 -15.275 1.00 72.06 92 GLY A CA 1
ATOM 732 C C . GLY A 1 92 ? 0.965 -6.348 -13.854 1.00 72.06 92 GLY A C 1
ATOM 733 O O . GLY A 1 92 ? 0.556 -5.261 -13.456 1.00 72.06 92 GLY A O 1
ATOM 734 N N . THR A 1 93 ? 1.103 -7.402 -13.065 1.00 88.56 93 THR A N 1
ATOM 735 C CA . THR A 1 93 ? 0.740 -7.412 -11.651 1.00 88.56 93 THR A CA 1
ATOM 736 C C . THR A 1 93 ? 1.803 -6.780 -10.762 1.00 88.56 93 THR A C 1
ATOM 738 O O . THR A 1 93 ? 1.599 -6.617 -9.566 1.00 88.56 93 THR A O 1
ATOM 741 N N . THR A 1 94 ? 2.945 -6.403 -11.337 1.00 91.06 94 THR A N 1
ATOM 742 C CA . THR A 1 94 ? 4.176 -6.071 -10.619 1.00 91.06 94 THR A CA 1
ATOM 743 C C . THR A 1 94 ? 4.003 -4.929 -9.618 1.00 91.06 94 THR A C 1
ATOM 745 O O . THR A 1 94 ? 4.554 -4.983 -8.519 1.00 91.06 94 THR A O 1
ATOM 748 N N . THR A 1 95 ? 3.233 -3.894 -9.965 1.00 91.44 95 THR A N 1
ATOM 749 C CA . THR A 1 95 ? 2.974 -2.771 -9.049 1.00 91.44 95 THR A CA 1
ATOM 750 C C . THR A 1 95 ? 2.018 -3.171 -7.940 1.00 91.44 95 THR A C 1
ATOM 752 O O . THR A 1 95 ? 2.302 -2.885 -6.781 1.00 91.44 95 THR A O 1
ATOM 755 N N . ALA A 1 96 ? 0.934 -3.880 -8.261 1.00 92.38 96 ALA A N 1
ATOM 756 C CA . ALA A 1 96 ? 0.010 -4.406 -7.259 1.00 92.38 96 ALA A CA 1
ATOM 757 C C . ALA A 1 96 ? 0.726 -5.373 -6.295 1.00 92.38 96 ALA A C 1
ATOM 759 O O . ALA A 1 96 ? 0.587 -5.251 -5.079 1.00 92.38 96 ALA A O 1
ATOM 760 N N . ASP A 1 97 ? 1.577 -6.263 -6.818 1.00 94.62 97 ASP A N 1
ATOM 761 C CA . ASP A 1 97 ? 2.455 -7.154 -6.052 1.00 94.62 97 ASP A CA 1
ATOM 762 C C . ASP A 1 97 ? 3.340 -6.358 -5.091 1.00 94.62 97 ASP A C 1
ATOM 764 O O . ASP A 1 97 ? 3.296 -6.566 -3.877 1.00 94.62 97 ASP A O 1
ATOM 768 N N . TYR A 1 98 ? 4.095 -5.391 -5.615 1.00 95.31 98 TYR A N 1
ATOM 769 C CA . TYR A 1 98 ? 4.991 -4.564 -4.813 1.00 95.31 98 TYR A CA 1
ATOM 770 C C . TYR A 1 98 ? 4.250 -3.784 -3.718 1.00 95.31 98 TYR A C 1
ATOM 772 O O . TYR A 1 98 ? 4.682 -3.772 -2.559 1.00 95.31 98 TYR A O 1
ATOM 780 N N . CYS A 1 99 ? 3.127 -3.153 -4.063 1.00 95.31 99 CYS A N 1
ATOM 781 C CA . CYS A 1 99 ? 2.316 -2.377 -3.132 1.00 95.31 99 CYS A CA 1
ATOM 782 C C . CYS A 1 99 ? 1.715 -3.269 -2.038 1.00 95.31 99 CYS A C 1
ATOM 784 O O . CYS A 1 99 ? 1.812 -2.920 -0.860 1.00 95.31 99 CYS A O 1
ATOM 786 N N . SER A 1 100 ? 1.184 -4.441 -2.402 1.00 95.94 100 SER A N 1
ATOM 787 C CA . SER A 1 100 ? 0.595 -5.398 -1.456 1.00 95.94 100 SER A CA 1
ATOM 788 C C . SER A 1 100 ? 1.595 -5.941 -0.437 1.00 95.94 100 SER A C 1
ATOM 790 O O . SER A 1 100 ? 1.241 -6.158 0.718 1.00 95.94 100 SER A O 1
ATOM 792 N N . GLN A 1 101 ? 2.863 -6.080 -0.825 1.00 96.69 101 GLN A N 1
ATOM 793 C CA . GLN A 1 101 ? 3.926 -6.566 0.057 1.00 96.69 101 GLN A CA 1
ATOM 794 C C . GLN A 1 101 ? 4.546 -5.453 0.912 1.00 96.69 101 GLN A C 1
ATOM 796 O O . GLN A 1 101 ? 5.022 -5.707 2.017 1.00 96.69 101 GLN A O 1
ATOM 801 N N . THR A 1 102 ? 4.561 -4.213 0.415 1.00 97.19 102 THR A N 1
ATOM 802 C CA . THR A 1 102 ? 5.325 -3.119 1.037 1.00 97.19 102 THR A CA 1
ATOM 803 C C . THR A 1 102 ? 4.460 -2.205 1.900 1.00 97.19 102 THR A C 1
ATOM 805 O O . THR A 1 102 ? 4.865 -1.829 3.004 1.00 97.19 102 THR A O 1
ATOM 808 N N . LEU A 1 103 ? 3.277 -1.818 1.414 1.00 97.00 103 LEU A N 1
ATOM 809 C CA . LEU A 1 103 ? 2.460 -0.786 2.055 1.00 97.00 103 LEU A CA 1
ATOM 810 C C . LEU A 1 103 ? 1.895 -1.225 3.417 1.00 97.00 103 LEU A C 1
ATOM 812 O O . LEU A 1 103 ? 2.070 -0.470 4.377 1.00 97.00 103 LEU A O 1
ATOM 816 N N . PRO A 1 104 ? 1.291 -2.424 3.572 1.00 97.69 104 PRO A N 1
ATOM 817 C CA . PRO A 1 104 ? 0.755 -2.855 4.865 1.00 97.69 104 PRO A CA 1
ATOM 818 C C . PRO A 1 104 ? 1.836 -2.937 5.946 1.00 97.69 104 PRO A C 1
ATOM 820 O O . PRO A 1 104 ? 1.618 -2.507 7.078 1.00 97.69 104 PRO A O 1
ATOM 823 N N . VAL A 1 105 ? 3.030 -3.421 5.585 1.00 97.88 105 VAL A N 1
ATOM 824 C CA . VAL A 1 105 ? 4.181 -3.517 6.494 1.00 97.88 105 VAL A CA 1
ATOM 825 C C . VAL A 1 105 ? 4.616 -2.131 6.974 1.00 97.88 105 VAL A C 1
ATOM 827 O O . VAL A 1 105 ? 4.827 -1.933 8.173 1.00 97.88 105 VAL A O 1
ATOM 830 N N . ALA A 1 106 ? 4.710 -1.160 6.062 1.00 98.12 106 ALA A N 1
ATOM 831 C CA . ALA A 1 106 ? 5.106 0.207 6.391 1.00 98.12 106 ALA A CA 1
ATOM 832 C C . ALA A 1 106 ? 4.067 0.916 7.280 1.00 98.12 106 ALA A C 1
ATOM 834 O O . ALA A 1 106 ? 4.428 1.479 8.318 1.00 98.12 106 ALA A O 1
ATOM 835 N N . ILE A 1 107 ? 2.776 0.809 6.933 1.00 98.25 107 ILE A N 1
ATOM 836 C CA . ILE A 1 107 ? 1.670 1.348 7.740 1.00 98.25 107 ILE A CA 1
ATOM 837 C C . ILE A 1 107 ? 1.684 0.730 9.137 1.00 98.25 107 ILE A C 1
ATOM 839 O O . ILE A 1 107 ? 1.640 1.465 10.125 1.00 98.25 107 ILE A O 1
ATOM 843 N N . ARG A 1 108 ? 1.792 -0.601 9.242 1.00 98.38 108 ARG A N 1
ATOM 844 C CA . ARG A 1 108 ? 1.833 -1.307 10.528 1.00 98.38 108 ARG A CA 1
ATOM 845 C C . ARG A 1 108 ? 2.972 -0.801 11.404 1.00 98.38 108 ARG A C 1
ATOM 847 O O . ARG A 1 108 ? 2.738 -0.468 12.563 1.00 98.38 108 ARG A O 1
ATOM 854 N N . ALA A 1 109 ? 4.189 -0.729 10.864 1.00 98.44 109 ALA A N 1
ATOM 855 C CA . ALA A 1 109 ? 5.361 -0.289 11.614 1.00 98.44 109 ALA A CA 1
ATOM 856 C C . ALA A 1 109 ? 5.194 1.146 12.139 1.00 98.44 109 ALA A C 1
ATOM 858 O O . ALA A 1 109 ? 5.433 1.414 13.321 1.00 98.44 109 ALA A O 1
ATOM 859 N N . ARG A 1 110 ? 4.726 2.066 11.286 1.00 98.31 110 ARG A N 1
ATOM 860 C CA . ARG A 1 110 ? 4.529 3.467 11.674 1.00 98.31 110 ARG A CA 1
ATOM 861 C C . ARG A 1 110 ? 3.385 3.633 12.671 1.00 98.31 110 ARG A C 1
ATOM 863 O O . ARG A 1 110 ? 3.529 4.379 13.637 1.00 98.31 110 ARG A O 1
ATOM 870 N N . LEU A 1 111 ? 2.281 2.909 12.485 1.00 98.31 111 LEU A N 1
ATOM 871 C CA . LEU A 1 111 ? 1.146 2.918 13.407 1.00 98.31 111 LEU A CA 1
ATOM 872 C C . LEU A 1 111 ? 1.532 2.346 14.774 1.00 98.31 111 LEU A C 1
ATOM 874 O O . LEU A 1 111 ? 1.178 2.924 15.797 1.00 98.31 111 LEU A O 1
ATOM 878 N N . GLN A 1 112 ? 2.307 1.261 14.809 1.00 98.50 112 GLN A N 1
ATOM 879 C CA . GLN A 1 112 ? 2.819 0.679 16.049 1.00 98.50 112 GLN A CA 1
ATOM 880 C C . GLN A 1 112 ? 3.680 1.679 16.834 1.00 98.50 112 GLN A C 1
ATOM 882 O O . GLN A 1 112 ? 3.491 1.827 18.045 1.00 98.50 112 GLN A O 1
ATOM 887 N N . GLY A 1 113 ? 4.591 2.380 16.149 1.00 98.25 113 GLY A N 1
ATOM 888 C CA . GLY A 1 113 ? 5.410 3.435 16.751 1.00 98.25 113 GLY A CA 1
ATOM 889 C C . GLY A 1 113 ? 4.573 4.621 17.237 1.00 98.25 113 GLY A C 1
ATOM 890 O O . GLY A 1 113 ? 4.791 5.127 18.338 1.00 98.25 113 GLY A O 1
ATOM 891 N N . TYR A 1 114 ? 3.558 5.022 16.467 1.00 98.31 114 TYR A N 1
ATOM 892 C CA . TYR A 1 114 ? 2.640 6.085 16.867 1.00 98.31 114 TYR A CA 1
ATOM 893 C C . TYR A 1 114 ? 1.825 5.714 18.113 1.00 98.31 114 TYR A C 1
ATOM 895 O O . TYR A 1 114 ? 1.819 6.472 19.082 1.00 98.31 114 TYR A O 1
ATOM 903 N N . ILE A 1 115 ? 1.201 4.531 18.137 1.00 98.12 115 ILE A N 1
ATOM 904 C CA . ILE A 1 115 ? 0.429 4.049 19.292 1.00 98.12 115 ILE A CA 1
ATOM 905 C C . ILE A 1 115 ? 1.325 3.975 20.532 1.00 98.12 115 ILE A C 1
ATOM 907 O O . ILE A 1 115 ? 0.914 4.395 21.611 1.00 98.12 115 ILE A O 1
ATOM 911 N N . GLN A 1 116 ? 2.572 3.518 20.382 1.00 98.12 116 GLN A N 1
ATOM 912 C CA . GLN A 1 116 ? 3.546 3.529 21.474 1.00 98.12 116 GLN A CA 1
ATOM 913 C C . GLN A 1 116 ? 3.777 4.946 22.018 1.00 98.12 116 GLN A C 1
ATOM 915 O O . GLN A 1 116 ? 3.783 5.140 23.232 1.00 98.12 116 GLN A O 1
ATOM 920 N N . SER A 1 117 ? 3.919 5.938 21.132 1.00 98.00 117 SER A N 1
ATOM 921 C CA . SER A 1 117 ? 4.193 7.333 21.508 1.00 98.00 117 SER A CA 1
ATOM 922 C C . SER A 1 117 ? 3.065 8.004 22.299 1.00 98.00 117 SER A C 1
ATOM 924 O O . SER A 1 117 ? 3.332 8.916 23.077 1.00 98.00 117 SER A O 1
ATOM 926 N N . ILE A 1 118 ? 1.824 7.525 22.158 1.00 97.75 118 ILE A N 1
ATOM 927 C CA . ILE A 1 118 ? 0.651 8.034 22.892 1.00 97.75 118 ILE A CA 1
ATOM 928 C C . ILE A 1 118 ? 0.306 7.186 24.130 1.00 97.75 118 ILE A C 1
ATOM 930 O O . ILE A 1 118 ? -0.798 7.282 24.660 1.00 97.75 118 ILE A O 1
ATOM 934 N N . GLY A 1 119 ? 1.236 6.345 24.599 1.00 97.00 119 GLY A N 1
ATOM 935 C CA . GLY A 1 119 ? 1.059 5.521 25.802 1.00 97.00 119 GLY A CA 1
ATOM 936 C C . GLY A 1 119 ? 0.588 4.089 25.537 1.00 97.00 119 GLY A C 1
ATOM 937 O O . GLY A 1 119 ? 0.067 3.439 26.439 1.00 97.00 119 GLY A O 1
ATOM 938 N N . GLY A 1 120 ? 0.754 3.588 24.311 1.00 96.81 120 GLY A N 1
ATOM 939 C CA . GLY A 1 120 ? 0.461 2.199 23.948 1.00 96.81 120 GLY A CA 1
ATOM 940 C C . GLY A 1 120 ? -1.020 1.908 23.712 1.00 96.81 120 GLY A C 1
ATOM 941 O O . GLY A 1 120 ? -1.393 0.751 23.553 1.00 96.81 120 GLY A O 1
ATOM 942 N N . ARG A 1 121 ? -1.892 2.923 23.689 1.00 96.56 121 ARG A N 1
ATOM 943 C CA . ARG A 1 121 ? -3.332 2.699 23.541 1.00 96.56 121 ARG A CA 1
ATOM 944 C C . ARG A 1 121 ? -4.007 3.809 22.741 1.00 96.56 121 ARG A C 1
ATOM 946 O O . ARG A 1 121 ? -4.017 4.961 23.155 1.00 96.56 121 ARG A O 1
ATOM 953 N N . LEU A 1 122 ? -4.613 3.439 21.616 1.00 97.06 122 LEU A N 1
ATOM 954 C CA . LEU A 1 122 ? -5.546 4.282 20.868 1.00 97.06 122 LEU A CA 1
ATOM 955 C C . LEU A 1 122 ? -6.959 3.736 21.082 1.00 97.06 122 LEU A C 1
ATOM 957 O O . LEU A 1 122 ? -7.233 2.610 20.684 1.00 97.06 122 LEU A O 1
ATOM 961 N N . ASP A 1 123 ? -7.826 4.474 21.764 1.00 97.00 123 ASP A N 1
ATOM 962 C CA . ASP A 1 123 ? -9.164 4.015 22.136 1.00 97.00 123 ASP A CA 1
ATOM 963 C C . ASP A 1 123 ? -10.201 5.142 22.100 1.00 97.00 123 ASP A C 1
ATOM 965 O O . ASP A 1 123 ? -9.912 6.283 21.742 1.00 97.00 123 ASP A O 1
ATOM 969 N N . ARG A 1 124 ? -11.447 4.833 22.464 1.00 94.75 124 ARG A N 1
ATOM 970 C CA . ARG A 1 124 ? -12.543 5.812 22.413 1.00 94.75 124 ARG A CA 1
ATOM 971 C C . ARG A 1 124 ? -12.348 7.031 23.317 1.00 94.75 124 ARG A C 1
ATOM 973 O O . ARG A 1 124 ? -12.986 8.049 23.066 1.00 94.75 124 ARG A O 1
ATOM 980 N N . SER A 1 125 ? -11.503 6.947 24.345 1.00 97.00 125 SER A N 1
ATOM 981 C CA . SER A 1 125 ? -11.241 8.073 25.247 1.00 97.00 125 SER A CA 1
ATOM 982 C C . SER A 1 125 ? -10.304 9.116 24.636 1.00 97.00 125 SER A C 1
ATOM 984 O O . SER A 1 125 ? -10.386 10.286 25.005 1.00 97.00 125 SER 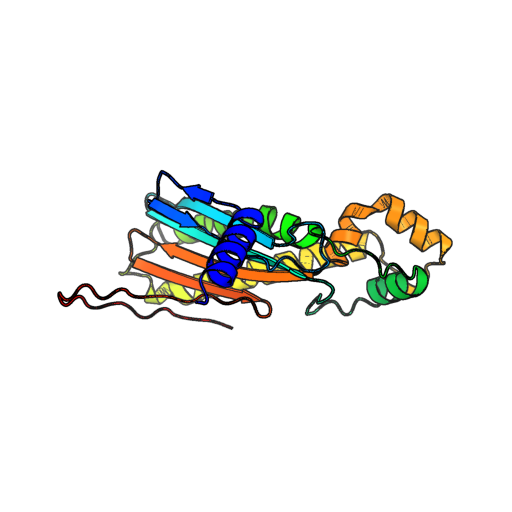A O 1
ATOM 986 N N . ASN A 1 126 ? -9.450 8.722 23.683 1.00 97.31 126 ASN A N 1
ATOM 987 C CA . ASN A 1 126 ? -8.429 9.600 23.103 1.00 97.31 126 ASN A CA 1
ATOM 988 C C . ASN A 1 126 ? -8.487 9.725 21.568 1.00 97.31 126 ASN A C 1
ATOM 990 O O . ASN A 1 126 ? -7.789 10.566 21.001 1.00 97.31 126 ASN A O 1
ATOM 994 N N . ILE A 1 127 ? -9.354 8.966 20.888 1.00 96.38 127 ILE A N 1
ATOM 995 C CA . ILE A 1 127 ? -9.462 8.955 19.421 1.00 96.38 127 ILE A CA 1
ATOM 996 C C . ILE A 1 127 ? -9.705 10.341 18.816 1.00 96.38 127 ILE A C 1
ATOM 998 O O . ILE A 1 127 ? -9.091 10.679 17.810 1.00 96.38 127 ILE A O 1
ATOM 1002 N N . ALA A 1 128 ? -10.530 11.179 19.451 1.00 95.81 128 ALA A N 1
ATOM 1003 C CA . ALA A 1 128 ? -10.844 12.518 18.949 1.00 95.81 128 ALA A CA 1
ATOM 1004 C C . ALA A 1 128 ? -9.600 13.421 18.843 1.00 95.81 128 ALA A C 1
ATOM 1006 O O . ALA A 1 128 ? -9.529 14.283 17.972 1.00 95.81 128 ALA A O 1
ATOM 1007 N N . THR A 1 129 ? -8.600 13.199 19.698 1.00 97.62 129 THR A N 1
ATOM 1008 C CA . THR A 1 129 ? -7.337 13.952 19.703 1.00 97.62 129 THR A CA 1
ATOM 1009 C C . THR A 1 129 ? -6.339 13.408 18.675 1.00 97.62 129 THR A C 1
ATOM 1011 O O . THR A 1 129 ? -5.461 14.132 18.203 1.00 97.62 129 THR A O 1
ATOM 1014 N N . HIS A 1 130 ? -6.461 12.128 18.318 1.00 97.12 130 HIS A N 1
ATOM 1015 C CA . HIS A 1 130 ? -5.446 11.392 17.562 1.00 97.12 130 HIS A CA 1
ATOM 1016 C C . HIS A 1 130 ? -5.883 10.985 16.149 1.00 97.12 130 HIS A C 1
ATOM 1018 O O . HIS A 1 130 ? -5.033 10.629 15.336 1.00 97.12 130 HIS A O 1
ATOM 1024 N N . GLU A 1 131 ? -7.170 11.077 15.805 1.00 95.88 131 GLU A N 1
ATOM 1025 C CA . GLU A 1 131 ? -7.679 10.630 14.503 1.00 95.88 131 GLU A CA 1
ATOM 1026 C C . GLU A 1 131 ? -7.011 11.335 13.319 1.00 95.88 131 GLU A C 1
ATOM 1028 O O . GLU A 1 131 ? -6.684 10.684 12.328 1.00 95.88 131 GLU A O 1
ATOM 1033 N N . SER A 1 132 ? -6.724 12.634 13.449 1.00 96.19 132 SER A N 1
ATOM 1034 C CA . SER A 1 132 ? -6.038 13.419 12.420 1.00 96.19 132 SER A CA 1
ATOM 1035 C C . SER A 1 132 ? -4.620 12.915 12.157 1.00 96.19 132 SER A C 1
ATOM 1037 O O . SER A 1 132 ? -4.174 12.901 11.013 1.00 96.19 132 SER A O 1
ATOM 1039 N N . HIS A 1 133 ? -3.925 12.443 13.192 1.00 97.56 133 HIS A N 1
ATOM 1040 C CA . HIS A 1 133 ? -2.575 11.905 13.063 1.00 97.56 133 HIS A CA 1
ATOM 1041 C C . HIS A 1 133 ? -2.579 10.550 12.358 1.00 97.56 133 HIS A C 1
ATOM 1043 O O . HIS A 1 133 ? -1.698 10.301 11.541 1.00 97.56 133 HIS A O 1
ATOM 1049 N N . VAL A 1 134 ? -3.572 9.694 12.626 1.00 97.00 134 VAL A N 1
ATOM 1050 C CA . VAL A 1 134 ? -3.721 8.416 11.908 1.00 97.00 134 VAL A CA 1
ATOM 1051 C C . VAL A 1 134 ? -4.044 8.668 10.434 1.00 97.00 134 VAL A C 1
ATOM 1053 O O . VAL A 1 134 ? -3.450 8.034 9.566 1.00 97.00 134 VAL A O 1
ATOM 1056 N N . THR A 1 135 ? -4.904 9.644 10.129 1.00 96.19 135 THR A N 1
ATOM 1057 C CA . THR A 1 135 ? -5.185 10.046 8.742 1.00 96.19 135 THR A CA 1
ATOM 1058 C C . THR A 1 135 ? -3.928 10.540 8.023 1.00 96.19 135 THR A C 1
ATOM 1060 O O . THR A 1 135 ? -3.639 10.082 6.918 1.00 96.19 135 THR A O 1
ATOM 1063 N N . VAL A 1 136 ? -3.151 11.434 8.646 1.00 97.12 136 VAL A N 1
ATOM 1064 C CA . VAL A 1 136 ? -1.882 11.926 8.077 1.00 97.12 136 VAL A CA 1
ATOM 1065 C C . VAL A 1 136 ? -0.888 10.782 7.889 1.00 97.12 136 VAL A C 1
ATOM 1067 O O . VAL A 1 136 ? -0.256 10.693 6.845 1.00 97.12 136 VAL A O 1
ATOM 1070 N N . LEU A 1 137 ? -0.796 9.862 8.850 1.00 98.06 137 LEU A N 1
ATOM 1071 C CA . LEU A 1 137 ? 0.067 8.686 8.757 1.00 98.06 137 LEU A CA 1
ATOM 1072 C C . LEU A 1 137 ? -0.265 7.831 7.529 1.00 98.06 137 LEU A C 1
ATOM 1074 O O . LEU A 1 137 ? 0.644 7.489 6.776 1.00 98.06 137 LEU A O 1
ATOM 1078 N N . LEU A 1 138 ? -1.543 7.496 7.322 1.00 97.38 138 LEU A N 1
ATOM 1079 C CA . LEU A 1 138 ? -1.975 6.691 6.175 1.00 97.38 138 LEU A CA 1
ATOM 1080 C C . LEU A 1 138 ? -1.661 7.393 4.853 1.00 97.38 138 LEU A C 1
ATOM 1082 O O . LEU A 1 138 ? -1.090 6.778 3.954 1.00 97.38 138 LEU A O 1
ATOM 1086 N N . LYS A 1 139 ? -1.986 8.686 4.761 1.00 96.25 139 LYS A N 1
ATOM 1087 C CA . LYS A 1 139 ? -1.690 9.507 3.586 1.00 96.25 139 LYS A CA 1
ATOM 1088 C C . LYS A 1 139 ? -0.191 9.528 3.280 1.00 96.25 139 LYS A C 1
ATOM 1090 O O . LYS A 1 139 ? 0.207 9.223 2.159 1.00 96.25 139 LYS A O 1
ATOM 1095 N N . ASP A 1 140 ? 0.631 9.840 4.276 1.00 97.31 140 ASP A N 1
ATOM 1096 C CA . ASP A 1 140 ? 2.076 9.957 4.109 1.00 97.31 140 ASP A CA 1
ATOM 1097 C C . ASP A 1 140 ? 2.715 8.632 3.669 1.00 97.31 140 ASP A C 1
ATOM 1099 O O . ASP A 1 140 ? 3.652 8.648 2.875 1.00 97.31 140 ASP A O 1
ATOM 1103 N N . GLU A 1 141 ? 2.256 7.480 4.176 1.00 97.94 141 GLU A N 1
ATOM 1104 C CA . GLU A 1 141 ? 2.796 6.183 3.740 1.00 97.94 141 GLU A CA 1
ATOM 1105 C C . GLU A 1 141 ? 2.436 5.858 2.289 1.00 97.94 141 GLU A C 1
ATOM 1107 O O . GLU A 1 141 ? 3.278 5.330 1.560 1.00 97.94 141 GLU A O 1
ATOM 1112 N N . ILE A 1 142 ? 1.227 6.214 1.847 1.00 95.38 142 ILE A N 1
ATOM 1113 C CA . ILE A 1 142 ? 0.806 6.055 0.450 1.00 95.38 142 ILE A CA 1
ATOM 1114 C C . ILE A 1 142 ? 1.649 6.959 -0.463 1.00 95.38 142 ILE A C 1
ATOM 1116 O O . ILE A 1 142 ? 2.255 6.475 -1.421 1.00 95.38 142 ILE A O 1
ATOM 1120 N N . GLU A 1 143 ? 1.772 8.249 -0.138 1.00 94.25 143 GLU A N 1
ATOM 1121 C CA . GLU A 1 143 ? 2.595 9.196 -0.910 1.00 94.25 143 GLU A CA 1
ATOM 1122 C C . GLU A 1 143 ? 4.078 8.792 -0.910 1.00 94.25 143 GLU A C 1
ATOM 1124 O O . GLU A 1 143 ? 4.787 8.906 -1.915 1.00 94.25 143 GLU A O 1
ATOM 1129 N N . MET A 1 144 ? 4.577 8.282 0.218 1.00 95.50 144 MET A N 1
ATOM 1130 C CA . MET A 1 144 ? 5.958 7.835 0.326 1.00 95.50 144 MET A CA 1
ATOM 1131 C C . MET A 1 144 ? 6.218 6.563 -0.485 1.00 95.50 144 MET A C 1
ATOM 1133 O O . MET A 1 144 ? 7.309 6.433 -1.043 1.00 95.50 144 MET A O 1
ATOM 1137 N N . LEU A 1 145 ? 5.251 5.650 -0.604 1.00 94.12 145 LEU A N 1
ATOM 1138 C CA . LEU A 1 145 ? 5.351 4.497 -1.501 1.00 94.12 145 LEU A CA 1
ATOM 1139 C C . LEU A 1 145 ? 5.490 4.941 -2.964 1.00 94.12 145 LEU A C 1
ATOM 1141 O O . LEU A 1 145 ? 6.421 4.503 -3.644 1.00 94.12 145 LEU A O 1
ATOM 1145 N N . GLU A 1 146 ? 4.636 5.859 -3.425 1.00 90.88 146 GLU A N 1
ATOM 1146 C CA . GLU A 1 146 ? 4.722 6.426 -4.779 1.00 90.88 146 GLU A CA 1
ATOM 1147 C C . GLU A 1 146 ? 6.091 7.086 -5.010 1.00 90.88 146 GLU A C 1
ATOM 1149 O O . GLU A 1 146 ? 6.779 6.831 -6.007 1.00 90.88 146 GLU A O 1
ATOM 1154 N N . LYS A 1 147 ? 6.553 7.877 -4.034 1.00 91.88 147 LYS A N 1
ATOM 1155 C CA . LYS A 1 147 ? 7.865 8.524 -4.085 1.00 91.88 147 LYS A CA 1
ATOM 1156 C C . LYS A 1 147 ? 9.014 7.516 -4.163 1.00 91.88 147 LYS A C 1
ATOM 1158 O O . LYS A 1 147 ? 9.987 7.794 -4.868 1.00 91.88 147 LYS A O 1
ATOM 1163 N N . ARG A 1 148 ? 8.935 6.368 -3.476 1.00 94.38 148 ARG A N 1
ATOM 1164 C CA . ARG A 1 148 ? 9.957 5.301 -3.539 1.00 94.38 148 ARG A CA 1
ATOM 1165 C C . ARG A 1 148 ? 10.036 4.701 -4.943 1.00 94.38 148 ARG A C 1
ATOM 1167 O O . ARG A 1 148 ? 11.140 4.602 -5.473 1.00 94.38 148 ARG A O 1
ATOM 1174 N N . ILE A 1 149 ? 8.896 4.400 -5.573 1.00 91.81 149 ILE A N 1
ATOM 1175 C CA . ILE A 1 149 ? 8.849 3.914 -6.967 1.00 91.81 149 ILE A CA 1
ATOM 1176 C C . ILE A 1 149 ? 9.483 4.950 -7.904 1.00 91.81 149 ILE A C 1
ATOM 1178 O O . ILE A 1 149 ? 10.394 4.636 -8.670 1.00 91.81 149 ILE A O 1
ATOM 1182 N N . GLY A 1 150 ? 9.067 6.214 -7.791 1.00 88.44 150 GLY A N 1
ATOM 1183 C CA . GLY A 1 150 ? 9.600 7.296 -8.618 1.00 88.44 150 GLY A CA 1
ATOM 1184 C C . GLY A 1 150 ? 11.094 7.559 -8.410 1.00 88.44 150 GLY A C 1
ATOM 1185 O O . GLY A 1 150 ? 11.801 7.870 -9.368 1.00 88.44 150 GLY A O 1
ATOM 1186 N N . THR A 1 151 ? 11.587 7.446 -7.175 1.00 92.50 151 THR A N 1
ATOM 1187 C CA . THR A 1 151 ? 13.015 7.607 -6.849 1.00 92.50 151 THR A CA 1
ATOM 1188 C C . THR A 1 151 ? 13.842 6.485 -7.459 1.00 92.50 151 THR A C 1
ATOM 1190 O O . THR A 1 151 ? 14.821 6.779 -8.137 1.00 92.50 151 THR A O 1
ATOM 1193 N N . ALA A 1 152 ? 13.399 5.232 -7.331 1.00 93.75 152 ALA A N 1
ATOM 1194 C CA . ALA A 1 152 ? 14.104 4.081 -7.891 1.00 93.75 152 ALA A CA 1
ATOM 1195 C C . ALA A 1 152 ? 14.280 4.194 -9.419 1.00 93.75 152 ALA A C 1
ATOM 1197 O O . ALA A 1 152 ? 15.351 3.912 -9.952 1.00 93.75 152 ALA A O 1
ATOM 1198 N N . VAL A 1 153 ? 13.266 4.697 -10.134 1.00 91.12 153 VAL A N 1
ATOM 1199 C CA . VAL A 1 153 ? 13.386 4.971 -11.579 1.00 91.12 153 VAL A CA 1
ATOM 1200 C C . VAL A 1 153 ? 14.408 6.064 -11.869 1.00 91.12 153 VAL A C 1
ATOM 1202 O O . VAL A 1 153 ? 15.172 5.937 -12.820 1.00 91.12 153 VAL A O 1
ATOM 1205 N N . ARG A 1 154 ? 14.432 7.149 -11.084 1.00 90.81 154 ARG A N 1
ATOM 1206 C CA . ARG A 1 154 ? 15.393 8.250 -11.287 1.00 90.81 154 ARG A CA 1
ATOM 1207 C C . ARG A 1 154 ? 16.831 7.824 -11.015 1.00 90.81 154 ARG A C 1
ATOM 1209 O O . ARG A 1 154 ? 17.728 8.337 -11.673 1.00 90.81 154 ARG A O 1
ATOM 1216 N N . GLU A 1 155 ? 17.047 6.926 -10.061 1.00 94.62 155 GLU A N 1
ATOM 1217 C CA . GLU A 1 155 ? 18.372 6.377 -9.755 1.00 94.62 155 GLU A CA 1
ATOM 1218 C C . GLU A 1 155 ? 18.912 5.550 -10.924 1.00 94.62 155 GLU A C 1
ATOM 1220 O O . GLU A 1 155 ? 20.058 5.731 -11.328 1.00 94.62 155 GLU A O 1
ATOM 1225 N N . VAL A 1 156 ? 18.061 4.713 -11.521 1.00 94.94 156 VAL A N 1
ATOM 1226 C CA . VAL A 1 156 ? 18.401 3.899 -12.697 1.00 94.94 156 VAL A CA 1
ATOM 1227 C C . VAL A 1 156 ? 18.500 4.744 -13.976 1.00 94.94 156 VAL A C 1
ATOM 1229 O O . VAL A 1 156 ? 19.352 4.515 -14.830 1.00 94.94 156 VAL A O 1
ATOM 1232 N N . CYS A 1 157 ? 17.632 5.744 -14.126 1.00 93.12 157 CYS A N 1
ATOM 1233 C CA . CYS A 1 157 ? 17.496 6.555 -15.331 1.00 93.12 157 CYS A CA 1
ATOM 1234 C C . CYS A 1 157 ? 17.466 8.061 -15.003 1.00 93.12 157 CYS A C 1
ATOM 1236 O O . CYS A 1 157 ? 16.412 8.701 -15.080 1.00 93.12 157 CYS A O 1
ATOM 1238 N N . PRO A 1 158 ? 18.609 8.676 -14.653 1.00 92.88 158 PRO A N 1
ATOM 1239 C CA . PRO A 1 158 ? 18.637 10.076 -14.222 1.00 92.88 158 PRO A CA 1
ATOM 1240 C C . PRO A 1 158 ? 18.440 11.080 -15.367 1.00 92.88 158 PRO A C 1
ATOM 1242 O O . PRO A 1 158 ? 18.048 12.220 -15.120 1.00 92.88 158 PRO A O 1
ATOM 1245 N N . ARG A 1 159 ? 18.753 10.687 -16.611 1.00 91.19 159 ARG A N 1
ATOM 1246 C CA . ARG A 1 159 ? 18.684 11.531 -17.822 1.00 91.19 159 ARG A CA 1
ATOM 1247 C C . ARG A 1 159 ? 18.049 10.775 -18.992 1.00 91.19 159 ARG A C 1
ATOM 1249 O O . ARG A 1 159 ? 18.742 10.446 -19.961 1.00 91.19 159 ARG A O 1
ATOM 1256 N N . PRO A 1 160 ? 16.756 10.445 -18.897 1.00 88.00 160 PRO A N 1
ATOM 1257 C CA . PRO A 1 160 ? 16.064 9.673 -19.925 1.00 88.00 160 PRO A CA 1
ATOM 1258 C C . PRO A 1 160 ? 16.092 10.302 -21.318 1.00 88.00 160 PRO A C 1
ATOM 1260 O O . PRO A 1 160 ? 16.122 9.591 -22.316 1.00 88.00 160 PRO A O 1
ATOM 1263 N N . GLU A 1 161 ? 16.091 11.631 -21.390 1.00 87.25 161 GLU A N 1
ATOM 1264 C CA . GLU A 1 161 ? 16.068 12.406 -22.629 1.00 87.25 161 GLU A CA 1
ATOM 1265 C C . GLU A 1 161 ? 17.339 12.236 -23.470 1.00 87.25 161 GLU A C 1
ATOM 1267 O O . GLU A 1 161 ? 17.389 12.670 -24.617 1.00 87.25 161 GLU A O 1
ATOM 1272 N N . ARG A 1 162 ? 18.379 11.620 -22.897 1.00 91.00 162 ARG A N 1
ATOM 1273 C CA . ARG A 1 162 ? 19.659 11.352 -23.562 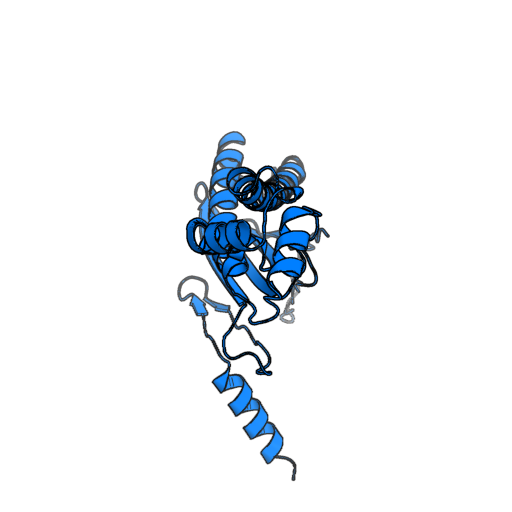1.00 91.00 162 ARG A CA 1
ATOM 1274 C C . ARG A 1 162 ? 19.837 9.893 -23.968 1.00 91.00 162 ARG A C 1
ATOM 1276 O O . ARG A 1 162 ? 20.875 9.571 -24.539 1.00 91.00 162 ARG A O 1
ATOM 1283 N N . LEU A 1 163 ? 18.884 9.019 -23.643 1.00 90.19 163 LEU A N 1
ATOM 1284 C CA . LEU A 1 163 ? 18.987 7.603 -23.972 1.00 90.19 163 LEU A CA 1
ATOM 1285 C C . LEU A 1 163 ? 18.733 7.378 -25.459 1.00 90.19 163 LEU A C 1
ATOM 1287 O O . LEU A 1 163 ? 17.687 7.755 -25.990 1.00 90.19 163 LEU A O 1
ATOM 1291 N N . THR A 1 164 ? 19.668 6.695 -26.115 1.00 91.38 164 THR A N 1
ATOM 1292 C CA . THR A 1 164 ? 19.383 6.048 -27.397 1.00 91.38 164 THR A CA 1
ATOM 1293 C C . THR A 1 164 ? 18.498 4.821 -27.178 1.00 91.38 164 THR A C 1
ATOM 1295 O O . THR A 1 164 ? 18.427 4.273 -26.078 1.00 91.38 164 THR A O 1
ATOM 1298 N N . GLU A 1 165 ? 17.847 4.346 -28.235 1.00 88.00 165 GLU A N 1
ATOM 1299 C CA . GLU A 1 165 ? 17.016 3.138 -28.188 1.00 88.00 165 GLU A CA 1
ATOM 1300 C C . GLU A 1 165 ? 17.780 1.911 -27.664 1.00 88.00 165 GLU A C 1
ATOM 1302 O O . GLU A 1 165 ? 17.284 1.183 -26.808 1.00 88.00 165 GLU A O 1
ATOM 1307 N N . GLU A 1 166 ? 19.029 1.735 -28.096 1.00 92.50 166 GLU A N 1
ATOM 1308 C CA . GLU A 1 166 ? 19.888 0.632 -27.654 1.00 92.50 166 GLU A CA 1
ATOM 1309 C C . GLU A 1 166 ? 20.312 0.752 -26.181 1.00 92.50 166 GLU A C 1
ATOM 1311 O O . GLU A 1 166 ? 20.500 -0.242 -25.481 1.00 92.50 166 GLU A O 1
ATOM 1316 N N . GLN A 1 167 ? 20.477 1.976 -25.676 1.00 92.69 167 GLN A N 1
ATOM 1317 C CA . GLN A 1 167 ? 20.717 2.196 -24.249 1.00 92.69 167 GLN A CA 1
ATOM 1318 C C . GLN A 1 167 ? 19.449 1.940 -23.432 1.00 92.69 167 GLN A C 1
ATOM 1320 O O . GLN A 1 167 ? 19.537 1.341 -22.367 1.00 92.69 167 GLN A O 1
ATOM 1325 N N . ALA A 1 168 ? 18.282 2.345 -23.939 1.00 88.56 168 ALA A N 1
ATOM 1326 C CA . ALA A 1 168 ? 17.003 2.111 -23.278 1.00 88.56 168 ALA A CA 1
ATOM 1327 C C . ALA A 1 168 ? 16.677 0.612 -23.164 1.00 88.56 168 ALA A C 1
ATOM 1329 O O . ALA A 1 168 ? 16.266 0.174 -22.093 1.00 88.56 168 ALA A O 1
ATOM 1330 N N . ARG A 1 169 ? 16.915 -0.182 -24.221 1.00 88.50 169 ARG A N 1
ATOM 1331 C CA . ARG A 1 169 ? 16.757 -1.649 -24.177 1.00 88.50 169 ARG A CA 1
ATOM 1332 C C . ARG A 1 169 ? 17.616 -2.283 -23.093 1.00 88.50 169 ARG A C 1
ATOM 1334 O O . ARG A 1 169 ? 17.084 -2.970 -22.229 1.00 88.50 169 ARG A O 1
ATOM 1341 N N . ARG A 1 170 ? 18.919 -1.986 -23.098 1.00 93.88 170 ARG A N 1
ATOM 1342 C CA . ARG A 1 170 ? 19.853 -2.511 -22.092 1.00 93.88 170 ARG A CA 1
ATOM 1343 C C . ARG A 1 170 ? 19.457 -2.113 -20.676 1.00 93.88 170 ARG A C 1
ATOM 1345 O O . ARG A 1 170 ? 19.492 -2.951 -19.788 1.00 93.88 170 ARG A O 1
ATOM 1352 N N . LEU A 1 171 ? 19.017 -0.870 -20.479 1.00 93.19 171 LEU A N 1
ATOM 1353 C CA . LEU A 1 171 ? 18.559 -0.396 -19.173 1.00 93.19 171 LEU A CA 1
ATOM 1354 C C . LEU A 1 171 ? 17.333 -1.171 -18.671 1.00 93.19 171 LEU A C 1
ATOM 1356 O O . LEU A 1 171 ? 17.228 -1.455 -17.481 1.00 93.19 171 LEU A O 1
ATOM 1360 N N . ILE A 1 172 ? 16.409 -1.514 -19.570 1.00 89.12 172 ILE A N 1
ATOM 1361 C CA . ILE A 1 172 ? 15.224 -2.312 -19.238 1.00 89.12 172 ILE A CA 1
ATOM 1362 C C . ILE A 1 172 ? 15.579 -3.755 -18.944 1.00 89.12 172 ILE A C 1
ATOM 1364 O O . ILE A 1 172 ? 15.028 -4.312 -18.006 1.00 89.12 172 ILE A O 1
ATOM 1368 N N . GLU A 1 173 ? 16.496 -4.351 -19.695 1.00 91.62 173 GLU A N 1
ATOM 1369 C CA . GLU A 1 173 ? 16.973 -5.701 -19.396 1.00 91.62 173 GLU A CA 1
ATOM 1370 C C . GLU A 1 173 ? 17.699 -5.749 -18.043 1.00 91.62 173 GLU A C 1
ATOM 1372 O O . GLU A 1 173 ? 17.446 -6.642 -17.239 1.00 91.62 173 GLU A O 1
ATOM 1377 N N . GLU A 1 174 ? 18.549 -4.760 -17.754 1.00 96.56 174 GLU A N 1
ATOM 1378 C CA . GLU A 1 174 ? 19.349 -4.700 -16.524 1.00 96.56 174 GLU A CA 1
ATOM 1379 C C . GLU A 1 174 ? 18.513 -4.370 -15.277 1.00 96.56 174 GLU A C 1
ATOM 1381 O O . GLU A 1 174 ? 18.750 -4.916 -14.199 1.00 96.56 174 GLU A O 1
ATOM 1386 N N . HIS A 1 175 ? 17.509 -3.499 -15.409 1.00 95.06 175 HIS A N 1
ATOM 1387 C CA . HIS A 1 175 ? 16.696 -3.004 -14.291 1.00 95.06 175 HIS A CA 1
ATOM 1388 C C . HIS A 1 175 ? 15.205 -3.306 -14.453 1.00 95.06 175 HIS A C 1
ATOM 1390 O O . HIS A 1 175 ? 14.346 -2.529 -14.013 1.00 95.06 175 HIS A O 1
ATOM 1396 N N . HIS A 1 176 ? 14.910 -4.450 -15.067 1.00 91.00 176 HIS A N 1
ATOM 1397 C CA . HIS A 1 176 ? 13.572 -4.887 -15.453 1.00 91.00 176 HIS A CA 1
ATOM 1398 C C . HIS A 1 176 ? 12.533 -4.681 -14.348 1.00 91.00 176 HIS A C 1
ATOM 1400 O O . HIS A 1 176 ? 11.538 -3.992 -14.555 1.00 91.00 176 HIS A O 1
ATOM 1406 N N . ASP A 1 177 ? 12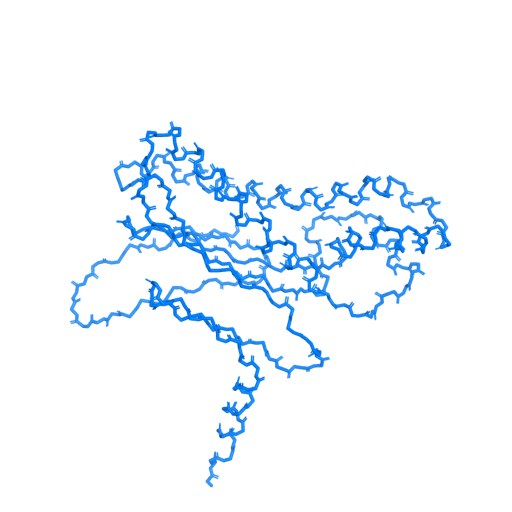.794 -5.176 -13.137 1.00 91.44 177 ASP A N 1
ATOM 1407 C CA . ASP A 1 177 ? 11.810 -5.142 -12.051 1.00 91.44 177 ASP A CA 1
ATOM 1408 C C . ASP A 1 177 ? 11.497 -3.728 -11.553 1.00 91.44 177 ASP A C 1
ATOM 1410 O O . ASP A 1 177 ? 10.376 -3.449 -11.130 1.00 91.44 177 ASP A O 1
ATOM 1414 N N . ILE A 1 178 ? 12.479 -2.824 -11.540 1.00 92.56 178 ILE A N 1
ATOM 1415 C CA . ILE A 1 178 ? 12.273 -1.431 -11.106 1.00 92.56 178 ILE A CA 1
ATOM 1416 C C . ILE A 1 178 ? 11.415 -0.706 -12.138 1.00 92.56 178 ILE A C 1
ATOM 1418 O O . ILE A 1 178 ? 10.442 -0.036 -11.790 1.00 92.56 178 ILE A O 1
ATOM 1422 N N . LEU A 1 179 ? 11.771 -0.861 -13.410 1.00 90.25 179 LEU A N 1
ATOM 1423 C CA . LEU A 1 179 ? 11.088 -0.181 -14.498 1.00 90.25 179 LEU A CA 1
ATOM 1424 C C . LEU A 1 179 ? 9.685 -0.754 -14.699 1.00 90.25 179 LEU A C 1
ATOM 1426 O O . LEU A 1 179 ? 8.751 0.026 -14.844 1.00 90.25 179 LEU A O 1
ATOM 1430 N N . LEU A 1 180 ? 9.493 -2.069 -14.579 1.00 88.31 180 LEU A N 1
ATOM 1431 C CA . LEU A 1 180 ? 8.179 -2.707 -14.689 1.00 88.31 180 LEU A CA 1
ATOM 1432 C C . LEU A 1 180 ? 7.221 -2.299 -13.554 1.00 88.31 180 LEU A C 1
ATOM 1434 O O . LEU A 1 180 ? 6.031 -2.097 -13.807 1.00 88.31 180 LEU A O 1
ATOM 1438 N N . ARG A 1 181 ? 7.732 -2.100 -12.328 1.00 90.19 181 ARG A N 1
ATOM 1439 C CA . ARG A 1 181 ? 6.969 -1.522 -11.197 1.00 90.19 181 ARG A CA 1
ATOM 1440 C C . ARG A 1 181 ? 6.534 -0.081 -11.440 1.00 90.19 181 ARG A C 1
ATOM 1442 O O . ARG A 1 181 ? 5.494 0.343 -10.964 1.00 90.19 181 ARG A O 1
ATOM 1449 N N . ALA A 1 182 ? 7.337 0.709 -12.138 1.00 88.06 182 ALA A N 1
ATOM 1450 C CA . ALA A 1 182 ? 6.949 2.076 -12.467 1.00 88.06 182 ALA A CA 1
ATOM 1451 C C . ALA A 1 182 ? 6.070 2.159 -13.717 1.00 88.06 182 ALA A C 1
ATOM 1453 O O . ALA A 1 182 ? 5.362 3.141 -13.921 1.00 88.06 182 ALA A O 1
ATOM 1454 N N . PHE A 1 183 ? 6.155 1.147 -14.572 1.00 85.00 183 PHE A N 1
ATOM 1455 C CA . PHE A 1 183 ? 5.415 1.058 -15.819 1.00 85.00 183 PHE A CA 1
ATOM 1456 C C . PHE A 1 183 ? 3.987 0.549 -15.619 1.00 85.00 183 PHE A C 1
ATOM 1458 O O . PHE A 1 183 ? 3.088 0.932 -16.365 1.00 85.00 183 PHE A O 1
ATOM 1465 N N . SER A 1 184 ? 3.771 -0.298 -14.612 1.00 86.44 184 SER A N 1
ATOM 1466 C CA . SER A 1 184 ? 2.444 -0.814 -14.271 1.00 86.44 184 SER A CA 1
ATOM 1467 C C . SER A 1 184 ? 1.766 0.107 -13.248 1.00 86.44 184 SER A C 1
ATOM 1469 O O . SER A 1 184 ? 2.429 0.711 -12.401 1.00 86.44 184 SER A O 1
ATOM 1471 N N . GLY A 1 185 ? 0.444 0.249 -13.337 1.00 85.19 185 GLY A N 1
ATOM 1472 C CA . GLY A 1 185 ? -0.357 0.996 -12.369 1.00 85.19 185 GLY A CA 1
ATOM 1473 C C . GLY A 1 185 ? -1.054 0.058 -11.390 1.00 85.19 185 GLY A C 1
ATOM 1474 O O . GLY A 1 185 ? -1.169 -1.141 -11.627 1.00 85.19 185 GLY A O 1
ATOM 1475 N N . THR A 1 186 ? -1.546 0.610 -10.290 1.00 89.44 186 THR A N 1
ATOM 1476 C CA . THR A 1 186 ? -2.514 -0.072 -9.430 1.00 89.44 186 THR A CA 1
ATOM 1477 C C . THR A 1 186 ? -3.430 0.973 -8.821 1.00 89.44 186 THR A C 1
ATOM 1479 O O . THR A 1 186 ? -2.969 2.062 -8.467 1.00 89.44 186 THR A O 1
ATOM 1482 N N . THR A 1 187 ? -4.710 0.655 -8.678 1.00 91.38 187 THR A N 1
ATOM 1483 C CA . THR A 1 187 ? -5.539 1.348 -7.691 1.00 91.38 187 THR A CA 1
ATOM 1484 C C . THR A 1 187 ? -5.237 0.784 -6.310 1.00 91.38 187 THR A C 1
ATOM 1486 O O . THR A 1 187 ? -4.593 -0.261 -6.167 1.00 91.38 187 THR A O 1
ATOM 1489 N N . LEU A 1 188 ? -5.689 1.489 -5.287 1.00 93.19 188 LEU A N 1
ATOM 1490 C CA . LEU A 1 188 ? -5.625 1.047 -3.909 1.00 93.19 188 LEU A CA 1
ATOM 1491 C C . LEU A 1 188 ? -6.949 1.368 -3.247 1.00 93.19 188 LEU A C 1
ATOM 1493 O O . LEU A 1 188 ? -7.438 2.491 -3.335 1.00 93.19 188 LEU A O 1
ATOM 1497 N N . VAL A 1 189 ? -7.460 0.424 -2.478 1.00 94.56 189 VAL A N 1
ATOM 1498 C CA . VAL A 1 189 ? -8.356 0.740 -1.380 1.00 94.56 189 VAL A CA 1
ATOM 1499 C C . VAL A 1 189 ? -7.916 -0.012 -0.131 1.00 94.56 189 VAL A C 1
ATOM 1501 O O . VAL A 1 189 ? -7.565 -1.187 -0.191 1.00 94.56 189 VAL A O 1
ATOM 1504 N N . PHE A 1 190 ? -7.872 0.685 0.999 1.00 95.44 190 PHE A N 1
ATOM 1505 C CA . PHE A 1 190 ? -7.329 0.196 2.260 1.00 95.44 190 PHE A CA 1
ATOM 1506 C C . PHE A 1 190 ? -8.292 0.512 3.401 1.00 95.44 190 PHE A C 1
ATOM 1508 O O . PHE A 1 190 ? -8.713 1.658 3.551 1.00 95.44 190 PHE A O 1
ATOM 1515 N N . ALA A 1 191 ? -8.615 -0.485 4.221 1.00 96.06 191 ALA A N 1
ATOM 1516 C CA . ALA A 1 191 ? -9.379 -0.335 5.450 1.00 96.06 191 ALA A CA 1
ATOM 1517 C C . ALA A 1 191 ? -8.536 -0.777 6.648 1.00 96.06 191 ALA A C 1
ATOM 1519 O O . ALA A 1 191 ? -7.987 -1.879 6.672 1.00 96.06 191 ALA A O 1
ATOM 1520 N N . LEU A 1 192 ? -8.484 0.074 7.665 1.00 96.75 192 LEU A N 1
ATOM 1521 C CA . LEU A 1 192 ? -7.835 -0.198 8.938 1.00 96.75 192 LEU A CA 1
ATOM 1522 C C . LEU A 1 192 ? -8.882 -0.159 10.040 1.00 96.75 192 LEU A C 1
ATOM 1524 O O . LEU A 1 192 ? -9.437 0.899 10.328 1.00 96.75 192 LEU A O 1
ATOM 1528 N N . ILE A 1 193 ? -9.144 -1.300 10.661 1.00 95.75 193 ILE A N 1
ATOM 1529 C CA . ILE A 1 193 ? -10.238 -1.470 11.613 1.00 95.75 193 ILE A CA 1
ATOM 1530 C C . ILE A 1 193 ? -9.642 -1.857 12.958 1.00 95.75 193 ILE A C 1
ATOM 1532 O O . ILE A 1 193 ? -8.966 -2.875 13.071 1.00 95.75 193 ILE A O 1
ATOM 1536 N N . ASN A 1 194 ? -9.919 -1.077 13.997 1.00 96.06 194 ASN A N 1
ATOM 1537 C CA . ASN A 1 194 ? -9.656 -1.508 15.362 1.00 96.06 194 ASN A CA 1
ATOM 1538 C C . ASN A 1 194 ? -10.872 -2.284 15.866 1.00 96.06 194 ASN A C 1
ATOM 1540 O O . ASN A 1 194 ? -11.927 -1.700 16.136 1.00 96.06 194 ASN A O 1
ATOM 1544 N N . VAL A 1 195 ? -10.725 -3.604 15.965 1.00 94.75 195 VAL A N 1
ATOM 1545 C CA . VAL A 1 195 ? -11.828 -4.516 16.285 1.00 94.75 195 VAL A CA 1
ATOM 1546 C C . VAL A 1 195 ? -12.289 -4.318 17.725 1.00 94.75 195 VAL A C 1
ATOM 1548 O O . VAL A 1 195 ? -13.489 -4.303 17.985 1.00 94.75 195 VAL A O 1
ATOM 1551 N N . ASP A 1 196 ? -11.353 -4.110 18.650 1.00 93.44 196 ASP A N 1
ATOM 1552 C CA . ASP A 1 196 ? -11.664 -4.001 20.078 1.00 93.44 196 ASP A CA 1
ATOM 1553 C C . ASP A 1 196 ? -12.301 -2.649 20.441 1.00 93.44 196 ASP A C 1
ATOM 1555 O O . ASP A 1 196 ? -13.019 -2.543 21.434 1.00 93.44 196 ASP A O 1
ATOM 1559 N N . GLN A 1 197 ? -12.044 -1.602 19.650 1.00 95.12 197 GLN A N 1
ATOM 1560 C CA . GLN A 1 197 ? -12.562 -0.250 19.894 1.00 95.12 197 GLN A CA 1
ATOM 1561 C C . GLN A 1 197 ? -13.701 0.166 18.953 1.00 95.12 197 GLN A C 1
ATOM 1563 O O . GLN A 1 197 ? -14.343 1.203 19.176 1.00 95.12 197 GLN A O 1
ATOM 1568 N N . HIS A 1 198 ? -13.994 -0.653 17.941 1.00 93.62 198 HIS A N 1
ATOM 1569 C CA . HIS A 1 198 ? -15.054 -0.442 16.956 1.00 93.62 198 HIS A CA 1
ATOM 1570 C C . HIS A 1 198 ? -14.963 0.930 16.268 1.00 93.62 198 HIS A C 1
ATOM 1572 O O . HIS A 1 198 ? -15.924 1.706 16.282 1.00 93.62 198 HIS A O 1
ATOM 1578 N N . PHE A 1 199 ? -13.798 1.240 15.702 1.00 93.12 199 PHE A N 1
ATOM 1579 C CA . PHE A 1 199 ? -13.611 2.358 14.778 1.00 93.12 199 PHE A CA 1
ATOM 1580 C C . PHE A 1 199 ? -12.743 1.928 13.596 1.00 93.12 199 PHE A C 1
ATOM 1582 O O . PHE A 1 199 ? -11.997 0.949 13.683 1.00 93.12 199 PHE A O 1
ATOM 1589 N N . MET A 1 200 ? -12.846 2.662 12.489 1.00 95.31 200 MET A N 1
ATOM 1590 C CA . MET A 1 200 ? -12.121 2.354 11.264 1.00 95.31 200 MET A CA 1
ATOM 1591 C C . MET A 1 200 ? -11.644 3.605 10.532 1.00 95.31 200 MET A C 1
ATOM 1593 O O . MET A 1 200 ? -12.253 4.671 10.642 1.00 95.31 200 MET A O 1
ATOM 1597 N N . TRP A 1 201 ? -10.602 3.423 9.728 1.00 96.31 201 TRP A N 1
ATOM 1598 C CA . TRP A 1 201 ? -10.173 4.346 8.686 1.00 96.31 201 TRP A CA 1
ATOM 1599 C C . TRP A 1 201 ? -10.258 3.656 7.336 1.00 96.31 201 TRP A C 1
ATOM 1601 O O . TRP A 1 201 ? -10.001 2.456 7.228 1.00 96.31 201 TRP A O 1
ATOM 1611 N N . ALA A 1 202 ? -10.575 4.439 6.315 1.00 94.62 202 ALA A N 1
ATOM 1612 C CA . ALA A 1 202 ? -10.502 4.032 4.927 1.00 94.62 202 ALA A CA 1
ATOM 1613 C C . ALA A 1 202 ? -9.630 5.026 4.155 1.00 94.62 202 ALA A C 1
ATOM 1615 O O . ALA A 1 202 ? -9.695 6.232 4.403 1.00 94.62 202 ALA A O 1
ATOM 1616 N N . ALA A 1 203 ? -8.828 4.512 3.229 1.00 93.50 203 ALA A N 1
ATOM 1617 C CA . ALA A 1 203 ? -8.053 5.292 2.274 1.00 93.50 203 ALA A CA 1
ATOM 1618 C C . ALA A 1 203 ? -8.198 4.669 0.882 1.00 93.50 203 ALA A C 1
ATOM 1620 O O . ALA A 1 203 ? -8.286 3.447 0.759 1.00 93.50 203 ALA A O 1
ATOM 1621 N N . GLY A 1 204 ? -8.215 5.500 -0.157 1.00 91.31 204 GLY A N 1
ATOM 1622 C CA . GLY A 1 204 ? -8.336 5.053 -1.540 1.00 91.31 204 GLY A CA 1
ATOM 1623 C C . GLY A 1 204 ? -7.466 5.875 -2.484 1.00 91.31 204 GLY A C 1
ATOM 1624 O O . GLY A 1 204 ? -7.223 7.052 -2.242 1.00 91.31 204 GLY A O 1
ATOM 1625 N N . VAL A 1 205 ? -6.992 5.240 -3.554 1.00 89.12 205 VAL A N 1
ATOM 1626 C CA . VAL A 1 205 ? -6.305 5.865 -4.689 1.00 89.12 205 VAL A CA 1
ATOM 1627 C C . VAL A 1 205 ? -6.854 5.233 -5.965 1.00 89.12 205 VAL A C 1
ATOM 1629 O O . VAL A 1 205 ? -6.757 4.020 -6.145 1.00 89.12 205 VAL A O 1
ATOM 1632 N N . GLY A 1 206 ? -7.404 6.049 -6.863 1.0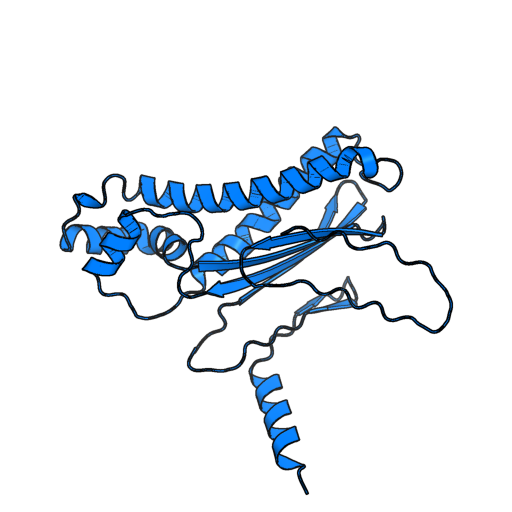0 87.50 206 GLY A N 1
ATOM 1633 C CA . GLY A 1 206 ? -8.071 5.573 -8.078 1.00 87.50 206 GLY A CA 1
ATOM 1634 C C . GLY A 1 206 ? -9.578 5.406 -7.886 1.00 87.50 206 GLY A C 1
ATOM 1635 O O . GLY A 1 206 ? -10.200 6.184 -7.167 1.00 87.50 206 GLY A O 1
ATOM 1636 N N . ASP A 1 207 ? -10.167 4.425 -8.563 1.00 82.69 207 ASP A N 1
ATOM 1637 C CA . ASP A 1 207 ? -11.613 4.167 -8.623 1.00 82.69 207 ASP A CA 1
ATOM 1638 C C . ASP A 1 207 ? -12.073 2.949 -7.797 1.00 82.69 207 ASP A C 1
ATOM 1640 O O . ASP A 1 207 ? -13.275 2.688 -7.686 1.00 82.69 207 ASP A O 1
ATOM 1644 N N . SER A 1 208 ? -11.147 2.254 -7.128 1.00 82.94 208 SER A N 1
ATOM 1645 C CA . SER A 1 208 ? -11.482 1.246 -6.116 1.00 82.94 208 SER A CA 1
ATOM 1646 C C . SER A 1 208 ? -12.245 1.857 -4.935 1.00 82.94 208 SER A C 1
ATOM 1648 O O . SER A 1 208 ? -11.966 2.970 -4.493 1.00 82.94 208 SER A O 1
ATOM 1650 N N . SER A 1 209 ? -13.218 1.118 -4.397 1.00 82.06 209 SER A N 1
ATOM 1651 C CA . SER A 1 209 ? -14.155 1.619 -3.380 1.00 82.06 209 SER A CA 1
ATOM 1652 C C . SER A 1 209 ? -14.352 0.631 -2.225 1.00 82.06 209 SER A C 1
ATOM 1654 O O . SER A 1 209 ? -14.362 -0.581 -2.428 1.00 82.06 209 SER A O 1
ATOM 1656 N N . ILE A 1 210 ? -14.573 1.154 -1.013 1.00 80.25 210 ILE A N 1
ATOM 1657 C CA . ILE A 1 210 ? -15.053 0.390 0.153 1.00 80.25 210 ILE A CA 1
ATOM 1658 C C . ILE A 1 210 ? -16.542 0.667 0.339 1.00 80.25 210 ILE A C 1
ATOM 1660 O O . ILE A 1 210 ? -16.965 1.822 0.348 1.00 80.25 210 ILE A O 1
ATOM 1664 N N . GLY A 1 211 ? -17.323 -0.393 0.544 1.00 77.75 211 GLY A N 1
ATOM 1665 C CA . GLY A 1 211 ? -18.715 -0.301 0.974 1.00 77.75 211 GLY A CA 1
ATOM 1666 C C . GLY A 1 211 ? -18.913 -0.954 2.337 1.00 77.75 211 GLY A C 1
ATOM 1667 O O . GLY A 1 211 ? -18.575 -2.120 2.521 1.00 77.75 211 GLY A O 1
ATOM 1668 N N . GLU A 1 212 ? -19.499 -0.223 3.283 1.00 71.38 212 GLU A N 1
ATOM 1669 C CA . GLU A 1 212 ? -19.968 -0.783 4.551 1.00 71.38 212 GLU A CA 1
ATOM 1670 C C . GLU A 1 212 ? -21.429 -1.239 4.411 1.00 71.38 212 GLU A C 1
ATOM 1672 O O . GLU A 1 212 ? -22.315 -0.447 4.083 1.00 71.38 212 GLU A O 1
ATOM 1677 N N . CYS A 1 213 ? -21.701 -2.520 4.671 1.00 69.00 213 CYS A N 1
ATOM 1678 C CA . CYS A 1 213 ? -23.062 -3.055 4.728 1.00 69.00 213 CYS A CA 1
ATOM 1679 C C . CYS A 1 213 ? -23.436 -3.409 6.169 1.00 69.00 213 CYS A C 1
ATOM 1681 O O . CYS A 1 213 ? -22.961 -4.398 6.723 1.00 69.00 213 CYS A O 1
ATOM 1683 N N . VAL A 1 214 ? -24.341 -2.628 6.761 1.00 64.12 214 VAL A N 1
ATOM 1684 C CA . VAL A 1 214 ? -24.878 -2.893 8.099 1.00 64.12 214 VAL A CA 1
ATOM 1685 C C . VAL A 1 214 ? -26.120 -3.773 7.986 1.00 64.12 214 VAL A C 1
ATOM 1687 O O . VAL A 1 214 ? -27.205 -3.308 7.627 1.00 64.12 214 VAL A O 1
ATOM 1690 N N . TRP A 1 215 ? -25.991 -5.045 8.357 1.00 50.66 215 TRP A N 1
ATOM 1691 C CA . TRP A 1 215 ? -27.145 -5.919 8.541 1.00 50.66 215 TRP A CA 1
ATOM 1692 C C . TRP A 1 215 ? -27.806 -5.616 9.884 1.00 50.66 215 TRP A C 1
ATOM 1694 O O . TRP A 1 215 ? -27.368 -6.082 10.935 1.00 50.66 215 TRP A O 1
ATOM 1704 N N . ARG A 1 216 ? -28.894 -4.837 9.868 1.00 48.81 216 ARG A N 1
ATOM 1705 C CA . ARG A 1 216 ? -29.762 -4.719 11.044 1.00 48.81 216 ARG A CA 1
ATOM 1706 C C . ARG A 1 216 ? -30.494 -6.042 11.247 1.00 48.81 216 ARG A C 1
ATOM 1708 O O . ARG A 1 216 ? -31.514 -6.295 10.610 1.00 48.81 216 ARG A O 1
ATOM 1715 N N . HIS A 1 217 ? -30.011 -6.863 12.175 1.00 48.84 217 HIS A N 1
ATOM 1716 C CA . HIS A 1 217 ? -30.926 -7.738 12.901 1.00 48.84 217 HIS A CA 1
ATOM 1717 C C . HIS A 1 217 ? -31.982 -6.849 13.573 1.00 48.84 217 HIS A C 1
ATOM 1719 O O . HIS A 1 217 ? -31.659 -5.766 14.058 1.00 48.84 217 HIS A O 1
ATOM 1725 N N . LEU A 1 218 ? -33.248 -7.267 13.560 1.00 45.31 218 LEU A N 1
ATOM 1726 C CA . LEU A 1 218 ? -34.422 -6.497 14.009 1.00 45.31 218 LEU A CA 1
ATOM 1727 C C . LEU A 1 218 ? -34.459 -6.187 15.533 1.00 45.31 218 LEU A C 1
ATOM 1729 O O . LEU A 1 218 ? -35.534 -6.084 16.114 1.00 45.31 218 LEU A O 1
ATOM 1733 N N . GLY A 1 219 ? -33.314 -6.015 16.199 1.00 50.12 219 GLY A N 1
ATOM 1734 C CA . GLY A 1 219 ? -33.188 -5.594 17.597 1.00 50.12 219 GLY A CA 1
ATOM 1735 C C . GLY A 1 219 ? -32.230 -4.407 17.709 1.00 50.12 219 GLY A C 1
ATOM 1736 O O . GLY A 1 219 ? -31.059 -4.519 17.365 1.00 50.12 219 GLY A O 1
ATOM 1737 N N . GLY A 1 220 ? -32.742 -3.249 18.131 1.00 44.28 220 GLY A N 1
ATOM 1738 C CA . GLY A 1 220 ? -32.080 -1.947 18.025 1.00 44.28 220 GLY A CA 1
ATOM 1739 C C . GLY A 1 220 ? -30.722 -1.831 18.728 1.00 44.28 220 GLY A C 1
ATOM 1740 O O . GLY A 1 220 ? -30.648 -1.813 19.952 1.00 44.28 220 GLY A O 1
ATOM 1741 N N . GLY A 1 221 ? -29.666 -1.643 17.935 1.00 47.34 221 GLY A N 1
ATOM 1742 C CA . GLY A 1 221 ? -28.349 -1.180 18.373 1.00 47.34 221 GLY A CA 1
ATOM 1743 C C . GLY A 1 221 ? -27.901 0.028 17.545 1.00 47.34 221 GLY A C 1
ATOM 1744 O O . GLY A 1 221 ? -28.165 0.099 16.344 1.00 47.34 221 GLY A O 1
ATOM 1745 N N . HIS A 1 222 ? -27.270 1.006 18.198 1.00 45.78 222 HIS A N 1
ATOM 1746 C CA . HIS A 1 222 ? -26.742 2.223 17.574 1.00 45.78 222 HIS A CA 1
ATOM 1747 C C . HIS A 1 222 ? -25.398 1.922 16.887 1.00 45.78 222 HIS A C 1
ATOM 1749 O O . HIS A 1 222 ? -24.527 1.309 17.500 1.00 45.78 222 HIS A O 1
ATOM 1755 N N . VAL A 1 223 ? -25.228 2.355 15.635 1.00 49.56 223 VAL A N 1
ATOM 1756 C CA . VAL A 1 223 ? -24.009 2.135 14.834 1.00 49.56 223 VAL A CA 1
ATOM 1757 C C . VAL A 1 223 ? -23.245 3.453 14.704 1.00 49.56 223 VAL A C 1
ATOM 1759 O O . VAL A 1 223 ? -23.857 4.496 14.476 1.00 49.56 223 VAL A O 1
ATOM 1762 N N . ALA A 1 224 ? -21.923 3.412 14.882 1.00 47.19 224 ALA A N 1
ATOM 1763 C CA . ALA A 1 224 ? -21.050 4.566 14.682 1.00 47.19 224 ALA A CA 1
ATOM 1764 C C . ALA A 1 224 ? -20.824 4.814 13.174 1.00 47.19 224 ALA A C 1
ATOM 1766 O O . ALA A 1 224 ? -20.683 3.847 12.432 1.00 47.19 224 ALA A O 1
ATOM 1767 N N . PRO A 1 225 ? -20.788 6.071 12.702 1.00 44.38 225 PRO A N 1
ATOM 1768 C CA . PRO A 1 225 ? -20.605 6.373 11.284 1.00 44.38 225 PRO A CA 1
ATOM 1769 C C . PRO A 1 225 ? -19.175 6.074 10.805 1.00 44.38 225 PRO A C 1
ATOM 1771 O O . PRO A 1 225 ? -18.209 6.499 11.445 1.00 44.38 225 PRO A O 1
ATOM 1774 N N . ALA A 1 226 ? -19.036 5.419 9.647 1.00 46.50 226 ALA A N 1
ATOM 1775 C CA . ALA A 1 226 ? -17.771 5.347 8.920 1.00 46.50 226 ALA A CA 1
ATOM 1776 C C . ALA A 1 226 ? -17.355 6.734 8.401 1.00 46.50 226 ALA A C 1
ATOM 1778 O O . ALA A 1 226 ? -18.161 7.480 7.838 1.00 46.50 226 ALA A O 1
ATOM 1779 N N . LYS A 1 227 ? -16.077 7.078 8.588 1.00 49.50 227 LYS A N 1
ATOM 1780 C CA . LYS A 1 227 ? -15.460 8.285 8.026 1.00 49.50 227 LYS A CA 1
ATOM 1781 C C . LYS A 1 227 ? -14.720 7.900 6.743 1.00 49.50 227 LYS A C 1
ATOM 1783 O O . LYS A 1 227 ? -13.729 7.177 6.802 1.00 49.50 227 LYS A O 1
ATOM 1788 N N . TYR A 1 228 ? -15.218 8.368 5.602 1.00 39.12 228 TYR A N 1
ATOM 1789 C CA . TYR A 1 228 ? -14.591 8.185 4.290 1.00 39.12 228 TYR A CA 1
ATOM 1790 C C . TYR A 1 228 ? -13.710 9.395 3.961 1.00 39.12 228 TYR A C 1
ATOM 1792 O O . TYR A 1 228 ? -14.120 10.533 4.196 1.00 39.12 228 TYR A O 1
ATOM 1800 N N . PHE A 1 229 ? -12.533 9.151 3.389 1.00 41.88 229 PHE A N 1
ATOM 1801 C CA . PHE A 1 229 ? -11.657 10.185 2.840 1.00 41.88 229 PHE A CA 1
ATOM 1802 C C . PHE A 1 229 ? -11.298 9.807 1.398 1.00 41.88 229 PHE A C 1
ATOM 1804 O O . PHE A 1 229 ? -11.013 8.639 1.130 1.00 41.88 229 PHE A O 1
ATOM 1811 N N . ALA A 1 230 ? -11.369 10.788 0.497 1.00 36.09 230 ALA A N 1
ATOM 1812 C CA . ALA A 1 230 ? -10.977 10.697 -0.909 1.00 36.09 230 ALA A CA 1
ATOM 1813 C C . ALA A 1 230 ? -9.719 11.535 -1.150 1.00 36.09 230 ALA A C 1
ATOM 1815 O O . ALA A 1 230 ? -9.580 12.576 -0.461 1.00 36.09 230 ALA A O 1
#